Protein AF-A0A238DTA1-F1 (afdb_monomer)

Structure (mmCIF, N/CA/C/O backbone):
data_AF-A0A238DTA1-F1
#
_entry.id   AF-A0A238DTA1-F1
#
loop_
_atom_site.group_PDB
_atom_site.id
_atom_site.type_symbol
_atom_site.label_atom_id
_atom_site.label_alt_id
_atom_site.label_comp_id
_atom_site.label_asym_id
_atom_site.label_entity_id
_atom_site.label_seq_id
_atom_site.pdbx_PDB_ins_code
_atom_site.Cartn_x
_atom_site.Cartn_y
_atom_site.Cartn_z
_atom_site.occupancy
_atom_site.B_iso_or_equiv
_atom_site.auth_seq_id
_atom_site.auth_comp_id
_atom_site.auth_asym_id
_atom_site.auth_atom_id
_atom_site.pdbx_PDB_model_num
ATOM 1 N N . MET A 1 1 ? -21.754 73.523 62.773 1.00 47.19 1 MET A N 1
ATOM 2 C CA . MET A 1 1 ? -20.386 72.976 62.646 1.00 47.19 1 MET A CA 1
ATOM 3 C C . MET A 1 1 ? -20.486 71.609 62.000 1.00 47.19 1 MET A C 1
ATOM 5 O O . MET A 1 1 ? -20.761 70.605 62.642 1.00 47.19 1 MET A O 1
ATOM 9 N N . SER A 1 2 ? -20.413 71.651 60.679 1.00 53.88 2 SER A N 1
ATOM 10 C CA . SER A 1 2 ? -20.569 70.557 59.730 1.00 53.88 2 SER A CA 1
ATOM 11 C C . SER A 1 2 ? -19.267 69.757 59.664 1.00 53.88 2 SER A C 1
ATOM 13 O O . SER A 1 2 ? -18.212 70.369 59.526 1.00 53.88 2 SER A O 1
ATOM 15 N N . GLY A 1 3 ? -19.301 68.420 59.743 1.00 52.47 3 GLY A N 1
ATOM 16 C CA . GLY A 1 3 ? -18.054 67.666 59.543 1.00 52.47 3 GLY A CA 1
ATOM 17 C C . GLY A 1 3 ? -18.034 66.140 59.654 1.00 52.47 3 GLY A C 1
ATOM 18 O O . GLY A 1 3 ? -17.042 65.562 59.223 1.00 52.47 3 GLY A O 1
ATOM 19 N N . LEU A 1 4 ? -19.055 65.448 60.182 1.00 54.22 4 LEU A N 1
ATOM 20 C CA . LEU A 1 4 ? -18.902 64.006 60.487 1.00 54.22 4 LEU A CA 1
ATOM 21 C C . LEU A 1 4 ? -19.714 63.010 59.641 1.00 54.22 4 LEU A C 1
ATOM 23 O O . LEU A 1 4 ? -19.505 61.807 59.772 1.00 54.22 4 LEU A O 1
ATOM 27 N N . LEU A 1 5 ? -20.576 63.459 58.723 1.00 54.22 5 LEU A N 1
ATOM 28 C CA . LEU A 1 5 ? -21.422 62.545 57.930 1.00 54.22 5 LEU A CA 1
ATOM 29 C C . LEU A 1 5 ? -20.862 62.173 56.542 1.00 54.22 5 LEU A C 1
ATOM 31 O O . LEU A 1 5 ? -21.403 61.284 55.889 1.00 54.22 5 LEU A O 1
ATOM 35 N N . MET A 1 6 ? -19.746 62.761 56.095 1.00 53.44 6 MET A N 1
ATOM 36 C CA . MET A 1 6 ? -19.249 62.568 54.718 1.00 53.44 6 MET A CA 1
ATOM 37 C C . MET A 1 6 ? -18.146 61.505 54.550 1.00 53.44 6 MET A C 1
ATOM 39 O O . MET A 1 6 ? -17.723 61.237 53.429 1.00 53.44 6 MET A O 1
ATOM 43 N N . ARG A 1 7 ? -17.668 60.860 55.625 1.00 53.84 7 ARG A N 1
ATOM 44 C CA . ARG A 1 7 ? -16.507 59.940 55.560 1.00 53.84 7 ARG A CA 1
ATOM 45 C C . ARG A 1 7 ? -16.834 58.443 55.451 1.00 53.84 7 ARG A C 1
ATOM 47 O O . ARG A 1 7 ? -15.916 57.639 55.339 1.00 53.84 7 ARG A O 1
ATOM 54 N N . ARG A 1 8 ? -18.110 58.036 55.431 1.00 54.56 8 ARG A N 1
ATOM 55 C CA . ARG A 1 8 ? -18.504 56.604 55.403 1.00 54.56 8 ARG A CA 1
ATOM 56 C C . ARG A 1 8 ? -18.950 56.067 54.035 1.00 54.56 8 ARG A C 1
ATOM 58 O O . ARG A 1 8 ? -19.328 54.906 53.953 1.00 54.56 8 ARG A O 1
ATOM 65 N N . ARG A 1 9 ? -18.891 56.854 52.951 1.00 55.88 9 ARG A N 1
ATOM 66 C CA . ARG A 1 9 ? -19.409 56.431 51.626 1.00 55.88 9 ARG A CA 1
ATOM 67 C C . ARG A 1 9 ? -18.354 56.150 50.549 1.00 55.88 9 ARG A C 1
ATOM 69 O O . ARG A 1 9 ? -18.733 55.883 49.418 1.00 55.88 9 ARG A O 1
ATOM 76 N N . LEU A 1 10 ? -17.058 56.149 50.877 1.00 54.66 10 LEU A N 1
ATOM 77 C CA . LEU A 1 10 ? -15.991 55.955 49.875 1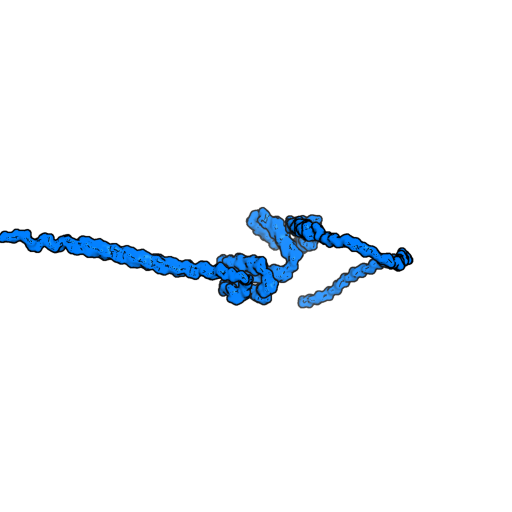.00 54.66 10 LEU A CA 1
ATOM 78 C C . LEU A 1 10 ? -15.276 54.591 49.920 1.00 54.66 10 LEU A C 1
ATOM 80 O O . LEU A 1 10 ? -14.555 54.269 48.984 1.00 54.66 10 LEU A O 1
ATOM 84 N N . TRP A 1 11 ? -15.518 53.740 50.925 1.00 48.44 11 TRP A N 1
ATOM 85 C CA . TRP A 1 11 ? -14.852 52.425 51.016 1.00 48.44 11 TRP A CA 1
ATOM 86 C C . TRP A 1 11 ? -15.670 51.241 50.468 1.00 48.44 11 TRP A C 1
ATOM 88 O O . TRP A 1 11 ? -15.109 50.178 50.220 1.00 48.44 11 TRP A O 1
ATOM 98 N N . ALA A 1 12 ? -16.971 51.407 50.206 1.00 50.88 12 ALA A N 1
ATOM 99 C CA . ALA A 1 12 ? -17.817 50.318 49.696 1.00 50.88 12 ALA A CA 1
ATOM 100 C C . ALA A 1 12 ? -17.688 50.087 48.173 1.00 50.88 12 ALA A C 1
ATOM 102 O O . ALA A 1 12 ? -17.911 48.977 47.697 1.00 50.88 12 ALA A O 1
ATOM 103 N N . GLY A 1 13 ? -17.294 51.106 47.399 1.00 51.16 13 GLY A N 1
ATOM 104 C CA . GLY A 1 13 ? -17.187 50.999 45.936 1.00 51.16 13 GLY A CA 1
ATOM 105 C C . GLY A 1 13 ? -15.961 50.218 45.445 1.00 51.16 13 GLY A C 1
ATOM 106 O O . GLY A 1 13 ? -16.042 49.506 44.447 1.00 51.16 13 GLY A O 1
ATOM 107 N N . LEU A 1 14 ? -14.831 50.293 46.161 1.00 54.75 14 LEU A N 1
ATOM 108 C CA . LEU A 1 14 ? -13.583 49.644 45.734 1.00 54.75 14 LEU A CA 1
ATOM 109 C C . LEU A 1 14 ? -13.575 48.123 45.982 1.00 54.75 14 LEU A C 1
ATOM 111 O O . LEU A 1 14 ? -12.945 47.378 45.232 1.00 54.75 14 LEU A O 1
ATOM 115 N N . LEU A 1 15 ? -14.299 47.651 47.004 1.00 51.19 15 LEU A N 1
ATOM 116 C CA . LEU A 1 15 ? -14.428 46.223 47.323 1.00 51.19 15 LEU A CA 1
ATOM 117 C C . LEU A 1 15 ? -15.403 45.511 46.368 1.00 51.19 15 LEU A C 1
ATOM 119 O O . LEU A 1 15 ? -15.124 44.399 45.921 1.00 51.19 15 LEU A O 1
ATOM 123 N N . ALA A 1 16 ? -16.490 46.181 45.965 1.00 52.19 16 ALA A N 1
ATOM 124 C CA . ALA A 1 16 ? -17.459 45.648 45.006 1.00 52.19 16 ALA A CA 1
ATOM 125 C C . ALA A 1 16 ? -16.868 45.469 43.591 1.00 52.19 16 ALA A C 1
ATOM 127 O O . ALA A 1 16 ? -17.133 44.459 42.939 1.00 52.19 16 ALA A O 1
ATOM 128 N N . LEU A 1 17 ? -16.000 46.385 43.134 1.00 53.50 17 LEU A N 1
ATOM 129 C CA . LEU A 1 17 ? -15.334 46.248 41.830 1.00 53.50 17 LEU A CA 1
ATOM 130 C C . LEU A 1 17 ? -14.294 45.113 41.797 1.00 53.50 17 LEU A C 1
ATOM 132 O O . LEU A 1 17 ? -14.157 44.448 40.769 1.00 53.50 17 LEU A O 1
ATOM 136 N N . ARG A 1 18 ? -13.581 44.844 42.903 1.00 52.88 18 ARG A N 1
ATOM 137 C CA . ARG A 1 18 ? -12.619 43.726 42.961 1.00 52.88 18 ARG A CA 1
ATOM 138 C C . ARG A 1 18 ? -13.295 42.358 43.072 1.00 52.88 18 ARG A C 1
ATOM 140 O O . ARG A 1 18 ? -12.807 41.419 42.449 1.00 52.88 18 ARG A O 1
ATOM 147 N N . LEU A 1 19 ? -14.439 42.241 43.756 1.00 53.53 19 LEU A N 1
ATOM 148 C CA . LEU A 1 19 ? -15.211 40.989 43.769 1.00 53.53 19 LEU A CA 1
ATOM 149 C C . LEU A 1 19 ? -15.811 40.650 42.393 1.00 53.53 19 LEU A C 1
ATOM 151 O O . LEU A 1 19 ? -15.745 39.497 41.973 1.00 53.53 19 LEU A O 1
ATOM 155 N N . MET A 1 20 ? -16.330 41.636 41.650 1.00 56.72 20 MET A N 1
ATOM 156 C CA . MET A 1 20 ? -16.902 41.393 40.315 1.00 56.72 20 MET A CA 1
ATOM 157 C C . MET A 1 20 ? -15.847 41.033 39.253 1.00 56.72 20 MET A C 1
ATOM 159 O O . MET A 1 20 ? -16.131 40.246 38.349 1.00 56.72 20 MET A O 1
ATOM 163 N N . ALA A 1 21 ? -14.619 41.553 39.362 1.00 54.69 21 ALA A N 1
ATOM 164 C CA . ALA A 1 21 ? -13.516 41.181 38.472 1.00 54.69 21 ALA A CA 1
ATOM 165 C C . ALA A 1 21 ? -13.045 39.733 38.710 1.00 54.69 21 ALA A C 1
ATOM 167 O O . ALA A 1 21 ? -12.869 38.977 37.755 1.00 54.69 21 ALA A O 1
ATOM 168 N N . ILE A 1 22 ? -12.926 39.317 39.976 1.00 57.25 22 ILE A N 1
ATOM 169 C CA . ILE A 1 22 ? -12.543 37.947 40.352 1.00 57.25 22 ILE A CA 1
ATOM 170 C C . ILE A 1 22 ? -13.634 36.943 39.936 1.00 57.25 22 ILE A C 1
ATOM 172 O O . ILE A 1 22 ? -13.318 35.873 39.417 1.00 57.25 22 ILE A O 1
ATOM 176 N N . GLN A 1 23 ? -14.918 37.308 40.051 1.00 55.88 23 GLN A N 1
ATOM 177 C CA . GLN A 1 23 ? -16.031 36.452 39.625 1.00 55.88 23 GLN A CA 1
ATOM 178 C C . GLN A 1 23 ? -16.111 36.276 38.091 1.00 55.88 23 GLN A C 1
ATOM 180 O O . GLN A 1 23 ? -16.437 35.190 37.613 1.00 55.88 23 GLN A O 1
ATOM 185 N N . ARG A 1 24 ? -15.759 37.303 37.298 1.00 56.44 24 ARG A N 1
ATOM 186 C CA . ARG A 1 24 ? -15.690 37.211 35.823 1.00 56.44 24 ARG A CA 1
ATOM 187 C C . ARG A 1 24 ? -14.503 36.374 35.327 1.00 56.44 24 ARG A C 1
ATOM 189 O O . ARG A 1 24 ? -14.654 35.647 34.348 1.00 56.44 24 ARG A O 1
ATOM 196 N N . LEU A 1 25 ? -13.359 36.420 36.015 1.00 56.69 25 LEU A N 1
ATOM 197 C CA . LEU A 1 25 ? -12.196 35.568 35.717 1.00 56.69 25 LEU A CA 1
ATOM 198 C C . LEU A 1 25 ? -12.443 34.085 36.063 1.00 56.69 25 LEU A C 1
ATOM 200 O O . LEU A 1 25 ? -12.027 33.210 35.306 1.00 56.69 25 LEU A O 1
ATOM 204 N N . LEU A 1 26 ? -13.187 33.794 37.137 1.00 57.22 26 LEU A N 1
ATOM 205 C CA . LEU A 1 26 ? -13.605 32.428 37.500 1.00 57.22 26 LEU A CA 1
ATOM 206 C C . LEU A 1 26 ? -14.607 31.816 36.499 1.00 57.22 26 LEU A C 1
ATOM 208 O O . LEU A 1 26 ? -14.506 30.630 36.186 1.00 57.22 26 LEU A O 1
ATOM 212 N N . LEU A 1 27 ? -15.528 32.612 35.941 1.00 55.56 27 LEU A N 1
ATOM 213 C CA . LEU A 1 27 ? -16.502 32.140 34.942 1.00 55.56 27 LEU A CA 1
ATOM 214 C C . LEU A 1 27 ? -15.880 31.906 33.549 1.00 55.56 27 LEU A C 1
ATOM 216 O O . LEU A 1 27 ? -16.266 30.960 32.863 1.00 55.56 27 LEU A O 1
ATOM 220 N N . LEU A 1 28 ? -14.880 32.700 33.145 1.00 56.03 28 LEU A N 1
ATOM 221 C CA . LEU A 1 28 ? -14.136 32.486 31.892 1.00 56.03 28 LEU A CA 1
ATOM 222 C C . LEU A 1 28 ? -13.183 31.276 31.965 1.00 56.03 28 LEU A C 1
ATOM 224 O O . LEU A 1 28 ? -13.039 30.556 30.978 1.00 56.03 28 LEU A O 1
ATOM 228 N N . GLY A 1 29 ? -12.588 30.997 33.132 1.00 51.84 29 GLY A N 1
ATOM 229 C CA . GLY A 1 29 ? -11.758 29.803 33.344 1.00 51.84 29 GLY A CA 1
ATOM 230 C C . GLY A 1 29 ? -12.547 28.487 33.290 1.00 51.84 29 GLY A C 1
ATOM 231 O O . GLY A 1 29 ? -12.080 27.511 32.705 1.00 51.84 29 GLY A O 1
ATOM 232 N N . LEU A 1 30 ? -13.773 28.465 33.825 1.00 57.03 30 LEU A N 1
ATOM 233 C CA . LEU A 1 30 ? -14.640 27.279 33.811 1.00 57.03 30 LEU A CA 1
ATOM 234 C C . LEU A 1 30 ? -15.203 26.972 32.408 1.00 57.03 30 LEU A C 1
ATOM 236 O O . LEU A 1 30 ? -15.317 25.805 32.034 1.00 57.03 30 LEU A O 1
ATOM 240 N N . ALA A 1 31 ? -15.478 27.999 31.594 1.00 53.72 31 ALA A N 1
ATOM 241 C CA . ALA A 1 31 ? -15.904 27.830 30.201 1.00 53.72 31 ALA A CA 1
ATOM 242 C C . ALA A 1 31 ? -14.789 27.259 29.299 1.00 53.72 31 ALA A C 1
ATOM 244 O O . ALA A 1 31 ? -15.065 26.444 28.417 1.00 53.72 31 ALA A O 1
ATOM 245 N N . LEU A 1 32 ? -13.521 27.610 29.552 1.00 54.62 32 LEU A N 1
ATOM 246 C CA . LEU A 1 32 ? -12.372 27.054 28.823 1.00 54.62 32 LEU A CA 1
ATOM 247 C C . LEU A 1 32 ? -12.046 25.604 29.242 1.00 54.62 32 LEU A C 1
ATOM 249 O O . LEU A 1 32 ? -11.582 24.804 28.422 1.00 54.62 32 LEU A O 1
ATOM 253 N N . LEU A 1 33 ? -12.346 25.244 30.495 1.00 53.56 33 LEU A N 1
ATOM 254 C CA . LEU A 1 33 ? -12.173 23.886 31.021 1.00 53.56 33 LEU A CA 1
ATOM 255 C C . LEU A 1 33 ? -13.275 22.927 30.526 1.00 53.56 33 LEU A C 1
ATOM 257 O O . LEU A 1 33 ? -12.991 21.767 30.233 1.00 53.56 33 LEU A O 1
ATOM 261 N N . LEU A 1 34 ? -14.507 23.417 30.336 1.00 54.94 34 LEU A N 1
ATOM 262 C CA . LEU A 1 34 ? -15.613 22.647 29.747 1.00 54.94 34 LEU A CA 1
ATOM 263 C C . LEU A 1 34 ? -15.478 22.481 28.221 1.00 54.94 34 LEU A C 1
ATOM 265 O O . LEU A 1 34 ? -15.799 21.416 27.695 1.00 54.94 34 LEU A O 1
ATOM 269 N N . ALA A 1 35 ? -14.931 23.473 27.507 1.00 49.66 35 ALA A N 1
ATOM 270 C CA . ALA A 1 35 ? -14.653 23.355 26.071 1.00 49.66 35 ALA A CA 1
ATOM 271 C C . ALA A 1 35 ? -13.492 22.387 25.761 1.00 49.66 35 ALA A C 1
ATOM 273 O O . ALA A 1 35 ? -13.532 21.683 24.753 1.00 49.66 35 ALA A O 1
ATOM 274 N N . SER A 1 36 ? -12.494 22.275 26.649 1.00 53.34 36 SER A N 1
ATOM 275 C CA . SER A 1 36 ? -11.392 21.306 26.496 1.00 53.34 36 SER A CA 1
ATOM 276 C C . SER A 1 36 ? -11.802 19.856 26.787 1.00 53.34 36 SER A C 1
ATOM 278 O O . SER A 1 36 ? -11.177 18.926 26.275 1.00 53.34 36 SER A O 1
ATOM 280 N N . GLY A 1 37 ? -12.880 19.635 27.548 1.00 47.91 37 GLY A N 1
ATOM 281 C CA . GLY A 1 37 ? -13.420 18.294 27.805 1.00 47.91 37 GLY A CA 1
ATOM 282 C C . GLY A 1 37 ? -13.992 17.612 26.555 1.00 47.91 37 GLY A C 1
ATOM 283 O O . GLY A 1 37 ? -13.976 16.386 26.460 1.00 47.91 37 GLY A O 1
ATOM 284 N N . CYS A 1 38 ? -14.426 18.389 25.556 1.00 47.56 38 CYS A N 1
ATOM 285 C CA . CYS A 1 38 ? -15.045 17.857 24.338 1.00 47.56 38 CYS A CA 1
ATOM 286 C C . CYS A 1 38 ? -14.025 17.353 23.294 1.00 47.56 38 CYS A C 1
ATOM 288 O O . CYS A 1 38 ? -14.367 16.537 22.442 1.00 47.56 38 CYS A O 1
ATOM 290 N N . TRP A 1 39 ? -12.750 17.756 23.386 1.00 47.00 39 TRP A N 1
ATOM 291 C CA . TRP A 1 39 ? -11.685 17.220 22.522 1.00 47.00 39 TRP A CA 1
ATOM 292 C C . TRP A 1 39 ? -11.000 15.967 23.082 1.00 47.00 39 TRP A C 1
ATOM 294 O O . TRP A 1 39 ? -10.348 15.243 22.328 1.00 47.00 39 TRP A O 1
ATOM 304 N N . LEU A 1 40 ? -11.172 15.658 24.372 1.00 47.94 40 LEU A N 1
ATOM 305 C CA . LEU A 1 40 ? -10.548 14.482 24.987 1.00 47.94 40 LEU A CA 1
ATOM 306 C C . LEU A 1 40 ? -11.397 13.203 24.882 1.00 47.94 40 LEU A C 1
ATOM 308 O O . LEU A 1 40 ? -10.844 12.106 24.914 1.00 47.94 40 LEU A O 1
ATOM 312 N N . ALA A 1 41 ? -12.711 13.316 24.663 1.00 49.50 41 ALA A N 1
ATOM 313 C CA . ALA A 1 41 ? -13.585 12.155 24.452 1.00 49.50 41 ALA A CA 1
ATOM 314 C C . ALA A 1 41 ? -13.398 11.488 23.071 1.00 49.50 41 ALA A C 1
ATOM 316 O O . ALA A 1 41 ? -13.709 10.311 22.905 1.00 49.50 41 ALA A O 1
ATOM 317 N N . ALA A 1 42 ? -12.824 12.194 22.089 1.00 51.28 42 ALA A N 1
ATOM 318 C CA . ALA A 1 42 ? -12.552 11.640 20.760 1.00 51.28 42 ALA A CA 1
ATOM 319 C C . ALA A 1 42 ? -11.323 10.704 20.708 1.00 51.28 42 ALA A C 1
ATOM 321 O O . ALA A 1 42 ? -11.113 10.030 19.701 1.00 51.28 42 ALA A O 1
ATOM 322 N N . GLN A 1 43 ? -10.515 10.624 21.775 1.00 53.59 43 GLN A N 1
ATOM 323 C CA . GLN A 1 43 ? -9.326 9.756 21.824 1.00 53.59 43 GLN A CA 1
ATOM 324 C C . GLN A 1 43 ? -9.553 8.407 22.533 1.00 53.59 43 GLN A C 1
ATOM 326 O O . GLN A 1 43 ? -8.646 7.577 22.569 1.00 53.59 43 GLN A O 1
ATOM 331 N N . ALA A 1 44 ? -10.757 8.135 23.048 1.00 50.53 44 ALA A N 1
ATOM 332 C CA . ALA A 1 44 ? -11.031 6.944 23.860 1.00 50.53 44 ALA A CA 1
ATOM 333 C C . ALA A 1 44 ? -11.421 5.669 23.072 1.00 50.53 44 ALA A C 1
ATOM 335 O O . ALA A 1 44 ? -11.715 4.648 23.685 1.00 50.53 44 ALA A O 1
ATOM 336 N N . ALA A 1 45 ? -11.394 5.672 21.733 1.00 54.00 45 ALA A N 1
ATOM 337 C CA . ALA A 1 45 ? -11.784 4.510 20.914 1.00 54.00 45 ALA A CA 1
ATOM 338 C C . ALA A 1 45 ? -10.610 3.600 20.479 1.00 54.00 45 ALA A C 1
ATOM 340 O O . ALA A 1 45 ? -10.728 2.859 19.508 1.00 54.00 45 ALA A O 1
ATOM 341 N N . ASN A 1 46 ? -9.475 3.638 21.187 1.00 54.56 46 ASN A N 1
ATOM 342 C CA . ASN A 1 46 ? -8.331 2.743 20.957 1.00 54.56 46 ASN A CA 1
ATOM 343 C C . ASN A 1 46 ? -8.199 1.667 22.049 1.00 54.56 46 ASN A C 1
ATOM 345 O O . ASN A 1 46 ? -7.096 1.261 22.402 1.00 54.56 46 ASN A O 1
ATOM 349 N N . THR A 1 47 ? -9.304 1.164 22.593 1.00 47.22 47 THR A N 1
ATOM 350 C CA . THR A 1 47 ? -9.284 -0.104 23.332 1.00 47.22 47 THR A CA 1
ATOM 351 C C . THR A 1 47 ? -9.436 -1.238 22.327 1.00 47.22 47 THR A C 1
ATOM 353 O O . THR A 1 47 ? -10.503 -1.817 22.141 1.00 47.22 47 THR A O 1
ATOM 356 N N . ALA A 1 48 ? -8.336 -1.537 21.630 1.00 52.19 48 ALA A N 1
ATOM 357 C CA . ALA A 1 48 ? -8.207 -2.775 20.879 1.00 52.19 48 ALA A CA 1
ATOM 358 C C . ALA A 1 48 ? -8.430 -3.936 21.855 1.00 52.19 48 ALA A C 1
ATOM 360 O O . ALA A 1 48 ? -7.568 -4.267 22.669 1.00 52.19 48 ALA A O 1
ATOM 361 N N . THR A 1 49 ? -9.626 -4.515 21.799 1.00 46.19 49 THR A N 1
ATOM 362 C CA . THR A 1 49 ? -9.953 -5.782 22.437 1.00 46.19 49 THR A CA 1
ATOM 363 C C . THR A 1 49 ? -8.896 -6.799 22.013 1.00 46.19 49 THR A C 1
ATOM 365 O O . THR A 1 49 ? -8.403 -6.763 20.884 1.00 46.19 49 THR A O 1
ATOM 368 N N . ILE A 1 50 ? -8.514 -7.694 22.920 1.00 52.84 50 ILE A N 1
ATOM 369 C CA . ILE A 1 50 ? -7.620 -8.821 22.645 1.00 52.84 50 ILE A CA 1
ATOM 370 C C . ILE A 1 50 ? -8.372 -9.769 21.691 1.00 52.84 50 ILE A C 1
ATOM 372 O O . ILE A 1 50 ? -9.028 -10.715 22.099 1.00 52.84 50 ILE A O 1
ATOM 376 N N . GLY A 1 51 ? -8.395 -9.412 20.410 1.00 59.88 51 GLY A N 1
ATOM 377 C CA . GLY A 1 51 ? -9.271 -9.960 19.383 1.00 59.88 51 GLY A CA 1
ATOM 378 C C . GLY A 1 51 ? -9.264 -9.011 18.188 1.00 59.88 51 GLY A C 1
ATOM 379 O O . GLY A 1 51 ? -9.591 -7.836 18.310 1.00 59.88 51 GLY A O 1
ATOM 380 N N . GLN A 1 52 ? -8.802 -9.482 17.033 1.00 74.31 52 GLN A N 1
ATOM 381 C CA . GLN A 1 52 ? -8.683 -8.648 15.834 1.00 74.31 52 GLN A CA 1
ATOM 382 C C . GLN A 1 52 ? -10.045 -8.047 15.454 1.00 74.31 52 GLN A C 1
ATOM 384 O O . GLN A 1 52 ? -11.028 -8.790 15.474 1.00 74.31 52 GLN A O 1
ATOM 389 N N . PRO A 1 53 ? -10.122 -6.765 15.047 1.00 85.81 53 PRO A N 1
ATOM 390 C CA . PRO A 1 53 ? -11.402 -6.125 14.787 1.00 85.81 53 PRO A CA 1
ATOM 391 C C . PRO A 1 53 ? -12.146 -6.846 13.660 1.00 85.81 53 PRO A C 1
ATOM 393 O O . PRO A 1 53 ? -11.634 -7.047 12.550 1.00 85.81 53 PRO A O 1
ATOM 396 N N . THR A 1 54 ? -13.371 -7.256 13.960 1.00 91.50 54 THR A N 1
ATOM 397 C CA . THR A 1 54 ? -14.358 -7.680 12.968 1.00 91.50 54 THR A CA 1
ATOM 398 C C . THR A 1 54 ? -14.765 -6.481 12.111 1.00 91.50 54 THR A C 1
ATOM 400 O O . THR A 1 54 ? -14.541 -5.331 12.485 1.00 91.50 54 THR A O 1
ATOM 403 N N . TRP A 1 55 ? -15.354 -6.730 10.939 1.00 92.88 55 TRP A N 1
ATOM 404 C CA . TRP A 1 55 ? -15.737 -5.660 10.009 1.00 92.88 55 TRP A CA 1
ATOM 405 C C . TRP A 1 55 ? -16.639 -4.597 10.663 1.00 92.88 55 TRP A C 1
ATOM 407 O O . TRP A 1 55 ? -16.456 -3.400 10.454 1.00 92.88 55 TRP A O 1
ATOM 417 N N . GLN A 1 56 ? -17.564 -5.030 11.523 1.00 92.38 56 GLN A N 1
ATOM 418 C CA . GLN A 1 56 ? -18.496 -4.150 12.235 1.00 92.38 56 GLN A CA 1
ATOM 419 C C . GLN A 1 56 ? -17.826 -3.284 13.313 1.00 92.38 56 GLN A C 1
ATOM 421 O O . GLN A 1 56 ? -18.357 -2.236 13.657 1.00 92.38 56 GLN A O 1
ATOM 426 N N . GLN A 1 57 ? -16.659 -3.687 13.823 1.00 91.12 57 GLN A N 1
ATOM 427 C CA . GLN A 1 57 ? -15.896 -2.926 14.822 1.00 91.12 57 GLN A CA 1
ATOM 428 C C . GLN A 1 57 ? -15.017 -1.833 14.195 1.00 91.12 57 GLN A C 1
ATOM 430 O O . GLN A 1 57 ? -14.378 -1.066 14.913 1.00 91.12 57 GLN A O 1
ATOM 435 N N . LEU A 1 58 ? -14.951 -1.769 12.863 1.00 93.38 58 LEU A N 1
ATOM 436 C CA . LEU A 1 58 ? -14.241 -0.715 12.149 1.00 93.38 58 LEU A CA 1
ATOM 437 C C . LEU A 1 58 ? -15.014 0.602 12.218 1.00 93.38 58 LEU A C 1
ATOM 439 O O . LEU A 1 58 ? -16.242 0.620 12.165 1.00 93.38 58 LEU A O 1
ATOM 443 N N . THR A 1 59 ? -14.293 1.722 12.273 1.00 93.44 59 THR A N 1
ATOM 444 C CA . THR A 1 59 ? -14.940 3.038 12.206 1.00 93.44 59 THR A CA 1
ATOM 445 C C . THR A 1 59 ? -15.598 3.242 10.835 1.00 93.44 59 THR A C 1
ATOM 447 O O . THR A 1 59 ? -15.116 2.684 9.844 1.00 93.44 59 THR A O 1
ATOM 450 N N . PRO A 1 60 ? -16.640 4.087 10.709 1.00 93.25 60 PRO A N 1
ATOM 451 C CA . PRO A 1 60 ? -17.285 4.345 9.416 1.00 93.25 60 PRO A CA 1
ATOM 452 C C . PRO A 1 60 ? -16.293 4.793 8.333 1.00 93.25 60 PRO A C 1
ATOM 454 O O . PRO A 1 60 ? -16.385 4.396 7.174 1.00 93.25 60 PRO A O 1
ATOM 457 N N . MET A 1 61 ? -15.277 5.567 8.727 1.00 91.25 61 MET A N 1
ATOM 458 C CA . MET A 1 61 ? -14.208 6.006 7.832 1.00 91.25 61 MET A CA 1
ATOM 459 C C . MET A 1 61 ? -13.300 4.849 7.387 1.00 91.25 61 MET A C 1
ATOM 461 O O . MET A 1 61 ? -12.902 4.798 6.224 1.00 91.25 61 MET A O 1
ATOM 465 N N . GLN A 1 62 ? -12.983 3.909 8.282 1.00 94.06 62 GLN A N 1
ATOM 466 C CA . GLN A 1 62 ? -12.226 2.703 7.932 1.00 94.06 62 GLN A CA 1
ATOM 467 C C . GLN A 1 62 ? -13.036 1.778 7.022 1.00 94.06 62 GLN A C 1
ATOM 469 O O . GLN A 1 62 ? -12.482 1.267 6.054 1.00 94.06 62 GLN A O 1
ATOM 474 N N . GLN A 1 63 ? -14.332 1.601 7.285 1.00 95.25 63 GLN A N 1
ATOM 475 C CA . GLN A 1 63 ? -15.226 0.817 6.427 1.00 95.25 63 GLN A CA 1
ATOM 476 C C . GLN A 1 63 ? -15.331 1.429 5.026 1.00 95.25 63 GLN A C 1
ATOM 478 O O . GLN A 1 63 ? -15.226 0.707 4.041 1.00 95.25 63 GLN A O 1
ATOM 483 N N . ALA A 1 64 ? -15.443 2.758 4.921 1.00 94.19 64 ALA A N 1
ATOM 484 C CA . ALA A 1 64 ? -15.453 3.451 3.633 1.00 94.19 64 ALA A CA 1
ATOM 485 C C . ALA A 1 64 ? -14.140 3.266 2.853 1.00 94.19 64 ALA A C 1
ATOM 487 O O . ALA A 1 64 ? -14.169 3.062 1.643 1.00 94.19 64 ALA A O 1
ATOM 488 N N . ALA A 1 65 ? -12.995 3.313 3.541 1.00 95.19 65 ALA A N 1
ATOM 489 C CA . ALA A 1 65 ? -11.679 3.122 2.932 1.00 95.19 65 ALA A CA 1
ATOM 490 C C . ALA A 1 65 ? -11.400 1.668 2.521 1.00 95.19 65 ALA A C 1
ATOM 492 O O . ALA A 1 65 ? -10.675 1.418 1.562 1.00 95.19 65 ALA A O 1
ATOM 493 N N . LEU A 1 66 ? -11.919 0.708 3.288 1.00 96.25 66 LEU A N 1
ATOM 494 C CA . LEU A 1 66 ? -11.678 -0.724 3.106 1.00 96.25 66 LEU A CA 1
ATOM 495 C C . LEU A 1 66 ? -12.824 -1.432 2.387 1.00 96.25 66 LEU A C 1
ATOM 497 O O . LEU A 1 66 ? -12.783 -2.654 2.278 1.00 96.25 66 LEU A O 1
ATOM 501 N N . GLY A 1 67 ? -13.828 -0.697 1.899 1.00 95.94 67 GLY A N 1
ATOM 502 C CA . GLY A 1 67 ? -15.043 -1.233 1.274 1.00 95.94 67 GLY A CA 1
ATOM 503 C C . GLY A 1 67 ? -14.797 -2.379 0.285 1.00 95.94 67 GLY A C 1
ATOM 504 O O . GLY A 1 67 ? -15.431 -3.425 0.424 1.00 95.94 67 GLY A O 1
ATOM 505 N N . PRO A 1 68 ? -13.821 -2.270 -0.643 1.00 94.88 68 PRO A N 1
ATOM 506 C CA . PRO A 1 68 ? -13.508 -3.349 -1.583 1.00 94.88 68 PRO A CA 1
ATOM 507 C C . PRO A 1 68 ? -13.061 -4.671 -0.937 1.00 94.88 68 PRO A C 1
ATOM 509 O O . PRO A 1 68 ? -13.087 -5.707 -1.591 1.00 94.88 68 PRO A O 1
ATOM 512 N N . LEU A 1 69 ? -12.626 -4.654 0.326 1.00 94.75 69 LEU A N 1
ATOM 513 C CA . LEU A 1 69 ? -12.123 -5.820 1.059 1.00 94.75 69 LEU A CA 1
ATOM 514 C C . LEU A 1 69 ? -13.125 -6.406 2.047 1.00 94.75 69 LEU A C 1
ATOM 516 O O . LEU A 1 69 ? -12.760 -7.316 2.788 1.00 94.75 69 LEU A O 1
ATOM 520 N N . GLN A 1 70 ? -14.364 -5.917 2.080 1.00 94.62 70 GLN A N 1
ATOM 521 C CA . GLN A 1 70 ? -15.367 -6.367 3.043 1.00 94.62 70 GLN A CA 1
ATOM 522 C C . GLN A 1 70 ? -15.536 -7.895 3.062 1.00 94.62 70 GLN A C 1
ATOM 524 O O . GLN A 1 70 ? -15.541 -8.495 4.136 1.00 94.62 70 GLN A O 1
ATOM 529 N N . ALA A 1 71 ? -15.621 -8.528 1.887 1.00 93.00 71 ALA A N 1
ATOM 530 C CA . ALA A 1 71 ? -15.783 -9.980 1.758 1.00 93.00 71 ALA A CA 1
ATOM 531 C C . ALA A 1 71 ? -14.543 -10.772 2.218 1.00 93.00 71 ALA A C 1
ATOM 533 O O . ALA A 1 71 ? -14.649 -11.862 2.775 1.00 93.00 71 ALA A O 1
ATOM 534 N N . GLU A 1 72 ? -13.357 -10.199 2.030 1.00 92.06 72 GLU A N 1
ATOM 535 C CA . GLU A 1 72 ? -12.070 -10.831 2.331 1.00 92.06 72 GLU A CA 1
ATOM 536 C C . GLU A 1 72 ? -11.626 -10.604 3.784 1.00 92.06 72 GLU A C 1
ATOM 538 O O . GLU A 1 72 ? -10.824 -11.364 4.329 1.00 92.06 72 GLU A O 1
ATOM 543 N N . TRP A 1 73 ? -12.173 -9.581 4.447 1.00 94.19 73 TRP A N 1
ATOM 544 C CA . TRP A 1 73 ? -11.805 -9.175 5.802 1.00 94.19 73 TRP A CA 1
ATOM 545 C C . TRP A 1 73 ? -11.826 -10.307 6.843 1.00 94.19 73 TRP A C 1
ATOM 547 O O . TRP A 1 73 ? -10.887 -10.383 7.646 1.00 94.19 73 TRP A O 1
ATOM 557 N N . PRO A 1 74 ? -12.828 -11.211 6.869 1.00 92.56 74 PRO A N 1
ATOM 558 C CA . PRO A 1 74 ? -12.856 -12.319 7.823 1.00 92.56 74 PRO A CA 1
ATOM 559 C C . PRO A 1 74 ? -11.679 -13.289 7.652 1.00 92.56 74 PRO A C 1
ATOM 561 O O . PRO A 1 74 ? -11.187 -13.814 8.647 1.00 92.56 74 PRO A O 1
ATOM 564 N N . HIS A 1 75 ? -11.181 -13.457 6.424 1.00 91.12 75 HIS A N 1
ATOM 565 C CA . HIS A 1 75 ? -10.108 -14.391 6.065 1.00 91.12 75 HIS A CA 1
ATOM 566 C C . HIS A 1 75 ? -8.700 -13.841 6.336 1.00 91.12 75 HIS A C 1
ATOM 568 O O . HIS A 1 75 ? -7.697 -14.508 6.085 1.00 91.12 75 HIS A O 1
ATOM 574 N N . PHE A 1 76 ? -8.589 -12.598 6.810 1.00 90.69 76 PHE A N 1
ATOM 575 C CA . PHE A 1 76 ? -7.301 -11.970 7.064 1.00 90.69 76 PHE A CA 1
ATOM 576 C C . PHE A 1 76 ? -6.778 -12.258 8.470 1.00 90.69 76 PHE A C 1
ATOM 578 O O . PHE A 1 76 ? -7.441 -11.974 9.471 1.00 90.69 76 PHE A O 1
ATOM 585 N N . ASP A 1 77 ? -5.518 -12.687 8.535 1.00 90.62 77 ASP A N 1
ATOM 586 C CA . ASP A 1 77 ? -4.760 -12.743 9.782 1.00 90.62 77 ASP A CA 1
ATOM 587 C C . ASP A 1 77 ? -4.568 -11.349 10.394 1.00 90.62 77 ASP A C 1
ATOM 589 O O . ASP A 1 77 ? -4.611 -10.315 9.711 1.00 90.62 77 ASP A O 1
ATOM 593 N N . ALA A 1 78 ? -4.244 -11.335 11.686 1.00 90.00 78 ALA A N 1
ATOM 594 C CA . ALA A 1 78 ? -3.977 -10.134 12.470 1.00 90.00 78 ALA A CA 1
ATOM 595 C C . ALA A 1 78 ? -3.030 -9.138 11.780 1.00 90.00 78 ALA A C 1
ATOM 597 O O . ALA A 1 78 ? -3.322 -7.948 11.645 1.00 90.00 78 ALA A O 1
ATOM 598 N N . ASP A 1 79 ? -1.900 -9.636 11.275 1.00 89.38 79 ASP A N 1
ATOM 599 C CA . ASP A 1 79 ? -0.902 -8.802 10.610 1.00 89.38 79 ASP A CA 1
ATOM 600 C C . ASP A 1 79 ? -1.421 -8.142 9.336 1.00 89.38 79 ASP A C 1
ATOM 602 O O . ASP A 1 79 ? -1.039 -7.012 9.017 1.00 89.38 79 ASP A O 1
ATOM 606 N N . ARG A 1 80 ? -2.280 -8.839 8.588 1.00 89.62 80 ARG A N 1
ATOM 607 C CA . ARG A 1 80 ? -2.848 -8.324 7.343 1.00 89.62 80 ARG A CA 1
ATOM 608 C C . ARG A 1 80 ? -3.899 -7.256 7.643 1.00 89.62 80 ARG A C 1
ATOM 610 O O . ARG A 1 80 ? -3.840 -6.191 7.031 1.00 89.62 80 ARG A O 1
ATOM 617 N N . LYS A 1 81 ? -4.776 -7.490 8.626 1.00 93.12 81 LYS A N 1
ATOM 618 C CA . LYS A 1 81 ? -5.752 -6.493 9.104 1.00 93.12 81 LYS A CA 1
ATOM 619 C C . LYS A 1 81 ? -5.058 -5.218 9.577 1.00 93.12 81 LYS A C 1
ATOM 621 O O . LYS A 1 81 ? -5.370 -4.135 9.092 1.00 93.12 81 LYS A O 1
ATOM 626 N N . ARG A 1 82 ? -4.030 -5.341 10.424 1.00 93.44 82 ARG A N 1
ATOM 627 C CA . ARG A 1 82 ? -3.238 -4.200 10.917 1.00 93.44 82 ARG A CA 1
ATOM 628 C C . ARG A 1 82 ? -2.624 -3.362 9.788 1.00 93.44 82 ARG A C 1
ATOM 630 O O . ARG A 1 82 ? -2.669 -2.135 9.843 1.00 93.44 82 ARG A O 1
ATOM 637 N N . LYS A 1 83 ? -2.067 -4.002 8.752 1.00 91.62 83 LYS A N 1
ATOM 638 C CA . LYS A 1 83 ? -1.484 -3.298 7.591 1.00 91.62 83 LYS A CA 1
ATOM 639 C C . LYS A 1 83 ? -2.538 -2.532 6.794 1.00 91.62 83 LYS A C 1
ATOM 641 O O . LYS A 1 83 ? -2.303 -1.379 6.446 1.00 91.62 83 LYS A O 1
ATOM 646 N N . TRP A 1 84 ? -3.694 -3.142 6.541 1.00 93.56 84 TRP A N 1
ATOM 647 C CA . TRP A 1 84 ? -4.790 -2.471 5.842 1.00 93.56 84 TRP A CA 1
ATOM 648 C C . TRP A 1 84 ? -5.358 -1.295 6.636 1.00 93.56 84 TRP A C 1
ATOM 650 O O . TRP A 1 84 ? -5.607 -0.245 6.051 1.00 93.56 84 TRP A O 1
ATOM 660 N N . LEU A 1 85 ? -5.458 -1.411 7.962 1.00 94.31 85 LEU A N 1
ATOM 661 C CA . LEU A 1 85 ? -5.886 -0.298 8.818 1.00 94.31 85 LEU A CA 1
ATOM 662 C C . LEU A 1 85 ? -4.912 0.880 8.777 1.00 94.31 85 LEU A C 1
ATOM 664 O O . LEU A 1 85 ? -5.343 2.030 8.743 1.00 94.31 85 LEU A O 1
ATOM 668 N N . ASN A 1 86 ? -3.605 0.614 8.714 1.00 93.38 86 ASN A N 1
ATOM 669 C CA . ASN A 1 86 ? -2.608 1.671 8.556 1.00 93.38 86 ASN A CA 1
ATOM 670 C C . ASN A 1 86 ? -2.763 2.417 7.217 1.00 93.38 86 ASN A C 1
ATOM 672 O O . ASN A 1 86 ? -2.642 3.638 7.170 1.00 93.38 86 ASN A O 1
ATOM 676 N N . ILE A 1 87 ? -3.089 1.697 6.138 1.00 92.25 87 ILE A N 1
ATOM 677 C CA . ILE A 1 87 ? -3.371 2.307 4.832 1.00 92.25 87 ILE A CA 1
ATOM 678 C C . ILE A 1 87 ? -4.665 3.133 4.896 1.00 92.25 87 ILE A C 1
ATOM 680 O O . ILE A 1 87 ? -4.680 4.283 4.452 1.00 92.25 87 ILE A O 1
ATOM 684 N N . ALA A 1 88 ? -5.723 2.585 5.501 1.00 93.38 88 ALA A N 1
ATOM 685 C CA . ALA A 1 88 ? -7.015 3.249 5.667 1.00 93.38 88 ALA A CA 1
ATOM 686 C C . ALA A 1 88 ? -6.928 4.540 6.498 1.00 93.38 88 ALA A C 1
ATOM 688 O O . ALA A 1 88 ? -7.669 5.485 6.239 1.00 93.38 88 ALA A O 1
ATOM 689 N N . ALA A 1 89 ? -5.982 4.636 7.440 1.00 93.25 89 ALA A N 1
ATOM 690 C CA . ALA A 1 89 ? -5.764 5.845 8.237 1.00 93.25 89 ALA A CA 1
ATOM 691 C C . ALA A 1 89 ? -5.435 7.089 7.387 1.00 93.25 89 ALA A C 1
ATOM 693 O O . ALA A 1 89 ? -5.665 8.213 7.822 1.00 93.25 89 ALA A O 1
ATOM 694 N N . ARG A 1 90 ? -4.921 6.904 6.163 1.00 93.12 90 ARG A N 1
ATOM 695 C CA . ARG A 1 90 ? -4.584 7.999 5.238 1.00 93.12 90 ARG A CA 1
ATOM 696 C C . ARG A 1 90 ? -5.736 8.389 4.310 1.00 93.12 90 ARG A C 1
ATOM 698 O O . ARG A 1 90 ? -5.595 9.350 3.561 1.00 93.12 90 ARG A O 1
ATOM 705 N N . TYR A 1 91 ? -6.850 7.659 4.337 1.00 93.38 91 TYR A N 1
ATOM 706 C CA . TYR A 1 91 ? -7.948 7.796 3.376 1.00 93.38 91 TYR A CA 1
ATOM 707 C C . TYR A 1 91 ? -8.635 9.167 3.422 1.00 93.38 91 TYR A C 1
ATOM 709 O O . TYR A 1 91 ? -8.980 9.725 2.378 1.00 93.38 91 TYR A O 1
ATOM 717 N N . SER A 1 92 ? -8.783 9.746 4.617 1.00 90.44 92 SER A N 1
ATOM 718 C CA . SER A 1 92 ? -9.390 11.071 4.801 1.00 90.44 92 SER A CA 1
ATOM 719 C C . SER A 1 92 ? -8.625 12.175 4.074 1.00 90.44 92 SER A C 1
ATOM 721 O O . SER A 1 92 ? -9.245 13.050 3.476 1.00 90.44 92 SER A O 1
ATOM 723 N N . ALA A 1 93 ? -7.294 12.091 4.058 1.00 93.38 93 ALA A N 1
ATOM 724 C CA . ALA A 1 93 ? -6.411 13.067 3.428 1.00 93.38 93 ALA A CA 1
ATOM 725 C C . ALA A 1 93 ? -6.231 12.864 1.908 1.00 93.38 93 ALA A C 1
ATOM 727 O O . ALA A 1 93 ? -5.507 13.630 1.277 1.00 93.38 93 ALA A O 1
ATOM 728 N N . MET A 1 94 ? -6.841 11.832 1.311 1.00 92.62 94 MET A N 1
ATOM 729 C CA . MET A 1 94 ? -6.723 11.5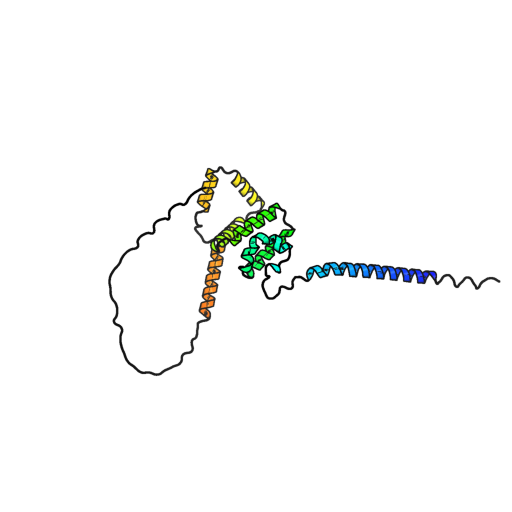46 -0.124 1.00 92.62 94 MET A CA 1
ATOM 730 C C . MET A 1 94 ? -7.767 12.290 -0.962 1.00 92.62 94 MET A C 1
ATOM 732 O O . MET A 1 94 ? -8.928 12.404 -0.555 1.00 92.62 94 MET A O 1
ATOM 736 N N . SER A 1 95 ? -7.376 12.697 -2.174 1.00 96.38 95 SER A N 1
ATOM 737 C CA . SER A 1 95 ? -8.296 13.199 -3.204 1.00 96.38 95 SER A CA 1
ATOM 738 C C . SER A 1 95 ? -9.196 12.078 -3.764 1.00 96.38 95 SER A C 1
ATOM 740 O O . SER A 1 95 ? -8.853 10.897 -3.645 1.00 96.38 95 SER A O 1
ATOM 742 N N . PRO A 1 96 ? -10.331 12.394 -4.415 1.00 94.94 96 PRO A N 1
ATOM 743 C CA . PRO A 1 96 ? -11.224 11.381 -4.999 1.00 94.94 96 PRO A CA 1
ATOM 744 C C . PRO A 1 96 ? -10.531 10.430 -5.993 1.00 94.94 96 PRO A C 1
ATOM 746 O O . PRO A 1 96 ? -10.763 9.218 -5.987 1.00 94.94 96 PRO A O 1
ATOM 749 N N . GLU A 1 97 ? -9.612 10.955 -6.802 1.00 94.50 97 GLU A N 1
ATOM 750 C CA . GLU A 1 97 ? -8.814 10.178 -7.762 1.00 94.50 97 GLU A CA 1
ATOM 751 C C . GLU A 1 97 ? -7.848 9.217 -7.053 1.00 94.50 97 GLU A C 1
ATOM 753 O O . GLU A 1 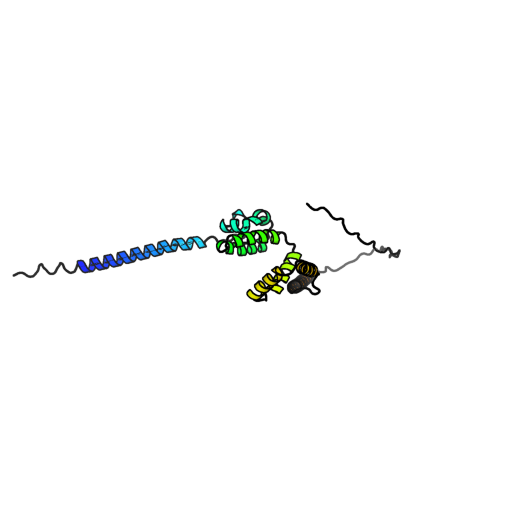97 ? -7.705 8.050 -7.431 1.00 94.50 97 GLU A O 1
ATOM 758 N N . GLN A 1 98 ? -7.216 9.684 -5.971 1.00 93.69 98 GLN A N 1
ATOM 759 C CA . GLN A 1 98 ? -6.329 8.862 -5.150 1.00 93.69 98 GLN A CA 1
ATOM 760 C C . GLN A 1 98 ? -7.095 7.738 -4.451 1.00 93.69 98 GLN A C 1
ATOM 762 O O . GLN A 1 98 ? -6.605 6.611 -4.409 1.00 93.69 98 GLN A O 1
ATOM 767 N N . ARG A 1 99 ? -8.310 8.012 -3.959 1.00 95.25 99 ARG A N 1
ATOM 768 C CA . ARG A 1 99 ? -9.194 6.997 -3.361 1.00 95.25 99 ARG A CA 1
ATOM 769 C C . ARG A 1 99 ? -9.581 5.924 -4.377 1.00 95.25 99 ARG A C 1
ATOM 771 O O . ARG A 1 99 ? -9.501 4.738 -4.073 1.00 95.25 99 ARG A O 1
ATOM 778 N N . THR A 1 100 ? -9.903 6.326 -5.606 1.00 95.19 100 THR A N 1
ATOM 779 C CA . THR A 1 100 ? -10.200 5.390 -6.705 1.00 95.19 100 THR A CA 1
ATOM 780 C C . THR A 1 100 ? -9.003 4.492 -7.008 1.00 95.19 100 THR A C 1
ATOM 782 O O . THR A 1 100 ? -9.126 3.268 -7.037 1.00 95.19 100 THR A O 1
ATOM 785 N N . THR A 1 101 ? -7.818 5.090 -7.152 1.00 93.75 101 THR A N 1
ATOM 786 C CA . THR A 1 101 ? -6.572 4.347 -7.389 1.00 93.75 101 THR A CA 1
ATOM 787 C C . THR A 1 101 ? -6.259 3.393 -6.235 1.00 93.75 101 THR A C 1
ATOM 789 O O . THR A 1 101 ? -5.822 2.262 -6.459 1.00 93.75 101 THR A O 1
ATOM 792 N N . LEU A 1 102 ? -6.486 3.830 -4.993 1.00 94.31 102 LEU A N 1
ATOM 793 C CA . LEU A 1 102 ? -6.319 2.997 -3.809 1.00 94.31 102 LEU A CA 1
ATOM 794 C C . LEU A 1 102 ? -7.232 1.771 -3.881 1.00 94.31 102 LEU A C 1
ATOM 796 O O . LEU A 1 102 ? -6.732 0.659 -3.751 1.00 94.31 102 LEU A O 1
ATOM 800 N N . HIS A 1 103 ? -8.532 1.959 -4.118 1.00 95.31 103 HIS A N 1
ATOM 801 C CA . HIS A 1 103 ? -9.499 0.862 -4.203 1.00 95.31 103 HIS A CA 1
ATOM 802 C C . HIS A 1 103 ? -9.167 -0.126 -5.329 1.00 95.31 103 HIS A C 1
ATOM 804 O O . HIS A 1 103 ? -9.214 -1.334 -5.111 1.00 95.31 103 HIS A O 1
ATOM 810 N N . GLN A 1 104 ? -8.749 0.362 -6.500 1.00 94.19 104 GLN A N 1
ATOM 811 C CA . GLN A 1 104 ? -8.312 -0.501 -7.604 1.00 94.19 104 GLN A CA 1
ATOM 812 C C . GLN A 1 104 ? -7.113 -1.371 -7.205 1.00 94.19 104 GLN A C 1
ATOM 814 O O . GLN A 1 104 ? -7.143 -2.593 -7.350 1.00 94.19 104 GLN A O 1
ATOM 819 N N . ARG A 1 105 ? -6.073 -0.755 -6.629 1.00 92.31 105 ARG A N 1
ATOM 820 C CA . ARG A 1 105 ? -4.878 -1.484 -6.177 1.00 92.31 105 ARG A CA 1
ATOM 821 C C . ARG A 1 105 ? -5.165 -2.432 -5.026 1.00 92.31 105 ARG A C 1
ATOM 823 O O . ARG A 1 105 ? -4.480 -3.437 -4.881 1.00 92.31 105 ARG A O 1
ATOM 830 N N . MET A 1 106 ? -6.145 -2.101 -4.197 1.00 92.75 106 MET A N 1
ATOM 831 C CA . MET A 1 106 ? -6.539 -2.889 -3.040 1.00 92.75 106 MET A CA 1
ATOM 832 C C . MET A 1 106 ? -7.044 -4.272 -3.457 1.00 92.75 106 MET A C 1
ATOM 834 O O . MET A 1 106 ? -6.548 -5.276 -2.948 1.00 92.75 106 MET A O 1
ATOM 838 N N . VAL A 1 107 ? -7.944 -4.314 -4.442 1.00 91.94 107 VAL A N 1
ATOM 839 C CA . VAL A 1 107 ? -8.454 -5.563 -5.027 1.00 91.94 107 VAL A CA 1
ATOM 840 C C . VAL A 1 107 ? -7.324 -6.351 -5.690 1.00 91.94 107 VAL A C 1
ATOM 842 O O . VAL A 1 107 ? -7.151 -7.537 -5.413 1.00 91.94 107 VAL A O 1
ATOM 845 N N . GLU A 1 108 ? -6.500 -5.681 -6.501 1.00 91.19 108 GLU A N 1
ATOM 846 C CA . GLU A 1 108 ? -5.366 -6.321 -7.175 1.00 91.19 108 GLU A CA 1
ATOM 847 C C . GLU A 1 108 ? -4.419 -6.990 -6.167 1.00 91.19 108 GLU A C 1
ATOM 849 O O . GLU A 1 108 ? -4.060 -8.157 -6.313 1.00 91.19 108 GLU A O 1
ATOM 854 N N . TRP A 1 109 ? -4.054 -6.281 -5.095 1.00 88.69 109 TRP A N 1
ATOM 855 C CA . TRP A 1 109 ? -3.118 -6.781 -4.089 1.00 88.69 109 TRP A CA 1
ATOM 856 C C . TRP A 1 109 ? -3.643 -7.944 -3.263 1.00 88.69 109 TRP A C 1
ATOM 858 O O . TRP A 1 109 ? -2.850 -8.801 -2.862 1.00 88.69 109 TRP A O 1
ATOM 868 N N . VAL A 1 110 ? -4.940 -7.977 -2.964 1.00 89.81 110 VAL A N 1
ATOM 869 C CA . VAL A 1 110 ? -5.514 -9.081 -2.187 1.00 89.81 110 VAL A CA 1
ATOM 870 C C . VAL A 1 110 ? -5.540 -10.371 -2.995 1.00 89.81 110 VAL A C 1
ATOM 872 O O . VAL A 1 110 ? -5.291 -11.434 -2.427 1.00 89.81 110 VAL A O 1
ATOM 875 N N . HIS A 1 111 ? -5.692 -10.270 -4.315 1.00 89.38 111 HIS A N 1
ATOM 876 C CA . HIS A 1 111 ? -5.618 -11.411 -5.227 1.00 89.38 111 HIS A CA 1
ATOM 877 C C . HIS A 1 111 ? -4.183 -11.780 -5.649 1.00 89.38 111 HIS A C 1
ATOM 879 O O . HIS A 1 111 ? -3.981 -12.800 -6.308 1.00 89.38 111 HIS A O 1
ATOM 885 N N . MET A 1 112 ? -3.160 -11.009 -5.254 1.00 88.75 112 MET A N 1
ATOM 886 C CA . MET A 1 112 ? -1.772 -11.351 -5.571 1.00 88.75 112 MET A CA 1
ATOM 887 C C . MET A 1 112 ? -1.269 -12.560 -4.773 1.00 88.75 112 MET A C 1
ATOM 889 O O . MET A 1 112 ? -1.259 -12.586 -3.533 1.00 88.75 112 MET A O 1
ATOM 893 N N . SER A 1 113 ? -0.683 -13.5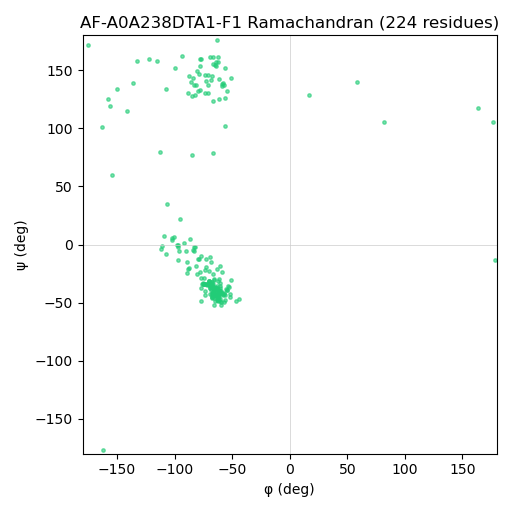18 -5.491 1.00 87.62 113 SER A N 1
ATOM 894 C CA . SER A 1 113 ? 0.001 -14.657 -4.883 1.00 87.62 113 SER A CA 1
ATOM 895 C C . SER A 1 113 ? 1.201 -14.205 -4.029 1.00 87.62 113 SER A C 1
ATOM 897 O O . SER A 1 113 ? 1.764 -13.121 -4.236 1.00 87.62 113 SER A O 1
ATOM 899 N N . PRO A 1 114 ? 1.660 -15.012 -3.053 1.00 82.88 114 PRO A N 1
ATOM 900 C CA . PRO A 1 114 ? 2.872 -14.701 -2.292 1.00 82.88 114 PRO A CA 1
ATOM 901 C C . PRO A 1 114 ? 4.088 -14.411 -3.187 1.00 82.88 114 PRO A C 1
ATOM 903 O O . PRO A 1 114 ? 4.865 -13.507 -2.886 1.00 82.88 114 PRO A O 1
ATOM 906 N N . GLN A 1 115 ? 4.223 -15.120 -4.313 1.00 84.69 115 GLN A N 1
ATOM 907 C CA . GLN A 1 115 ? 5.291 -14.889 -5.285 1.00 84.69 115 GLN A CA 1
ATOM 908 C C . GLN A 1 115 ? 5.145 -13.540 -5.999 1.00 84.69 115 GLN A C 1
ATOM 910 O O . GLN A 1 115 ? 6.121 -12.797 -6.069 1.00 84.69 115 GLN A O 1
ATOM 915 N N . GLN A 1 116 ? 3.944 -13.181 -6.459 1.00 86.75 116 GLN A N 1
ATOM 916 C CA . GLN A 1 116 ? 3.694 -11.875 -7.084 1.00 86.75 116 GLN A CA 1
ATOM 917 C C . GLN A 1 116 ? 3.965 -10.729 -6.106 1.00 86.75 116 GLN A C 1
ATOM 919 O O . GLN A 1 116 ? 4.612 -9.746 -6.457 1.00 86.75 116 GLN A O 1
ATOM 924 N N . ARG A 1 117 ? 3.584 -10.889 -4.833 1.00 87.62 117 ARG A N 1
ATOM 925 C CA . ARG A 1 117 ? 3.901 -9.908 -3.784 1.00 87.62 117 ARG A CA 1
ATOM 926 C C . ARG A 1 117 ? 5.399 -9.806 -3.494 1.00 87.62 117 ARG A C 1
ATOM 928 O O . ARG A 1 117 ? 5.869 -8.742 -3.098 1.00 87.62 117 ARG A O 1
ATOM 935 N N . ARG A 1 118 ? 6.183 -10.879 -3.654 1.00 86.38 118 ARG A N 1
ATOM 936 C CA . ARG A 1 118 ? 7.658 -10.795 -3.593 1.00 86.38 118 ARG A CA 1
ATOM 937 C C . ARG A 1 118 ? 8.213 -9.986 -4.739 1.00 86.38 118 ARG A C 1
ATOM 939 O O . ARG A 1 118 ? 8.926 -9.027 -4.478 1.00 86.38 118 ARG A O 1
ATOM 946 N N . GLN A 1 119 ? 7.820 -10.322 -5.960 1.00 84.38 119 GLN A N 1
ATOM 947 C CA . GLN A 1 119 ? 8.259 -9.611 -7.151 1.00 84.38 119 GLN A CA 1
ATOM 948 C C . GLN A 1 119 ? 7.884 -8.123 -7.080 1.00 84.38 119 GLN A C 1
ATOM 950 O O . GLN A 1 119 ? 8.721 -7.263 -7.327 1.00 84.38 119 GLN A O 1
ATOM 955 N N . ALA A 1 120 ? 6.669 -7.790 -6.635 1.00 85.62 120 ALA A N 1
ATOM 956 C CA . ALA A 1 120 ? 6.249 -6.405 -6.428 1.00 85.62 120 ALA A CA 1
ATOM 957 C C . ALA A 1 120 ? 7.125 -5.672 -5.395 1.00 85.62 120 ALA A C 1
ATOM 959 O O . ALA A 1 120 ? 7.497 -4.519 -5.610 1.00 85.62 120 ALA A O 1
ATOM 960 N N . ARG A 1 121 ? 7.499 -6.340 -4.293 1.00 86.31 121 ARG A N 1
ATOM 961 C CA . ARG A 1 121 ? 8.438 -5.790 -3.301 1.00 86.31 121 ARG A CA 1
ATOM 962 C C . ARG A 1 121 ? 9.836 -5.593 -3.892 1.00 86.31 121 ARG A C 1
ATOM 964 O O . ARG A 1 121 ? 10.447 -4.566 -3.622 1.00 86.31 121 ARG A O 1
ATOM 971 N N . GLU A 1 122 ? 10.334 -6.521 -4.708 1.00 86.75 122 GLU A N 1
ATOM 972 C CA . GLU A 1 122 ? 11.629 -6.382 -5.398 1.00 86.75 122 GLU A CA 1
ATOM 973 C C . GLU A 1 122 ? 11.619 -5.201 -6.357 1.00 86.75 122 GLU A C 1
ATOM 975 O O . GLU A 1 122 ? 12.499 -4.347 -6.281 1.00 86.75 122 GLU A O 1
ATOM 980 N N . ASN A 1 123 ? 10.576 -5.100 -7.179 1.00 84.12 123 ASN A N 1
ATOM 981 C CA . ASN A 1 123 ? 10.377 -3.994 -8.107 1.00 84.12 123 ASN A CA 1
ATOM 982 C C . ASN A 1 123 ? 10.304 -2.654 -7.363 1.00 84.12 123 ASN A C 1
ATOM 984 O O . ASN A 1 123 ? 10.915 -1.672 -7.787 1.00 84.12 123 ASN A O 1
ATOM 988 N N . PHE A 1 124 ? 9.605 -2.607 -6.226 1.00 85.25 124 PHE A N 1
ATOM 989 C CA . PHE A 1 124 ? 9.537 -1.412 -5.388 1.00 85.25 124 PHE A CA 1
ATOM 990 C C . PHE A 1 124 ? 10.902 -1.036 -4.803 1.00 85.25 124 PHE A C 1
ATOM 992 O O . PHE A 1 124 ? 11.274 0.131 -4.841 1.00 85.25 124 PHE A O 1
ATOM 999 N N . LEU A 1 125 ? 11.678 -1.998 -4.298 1.00 84.75 125 LEU A N 1
ATOM 1000 C CA . LEU A 1 125 ? 13.018 -1.725 -3.768 1.00 84.75 125 LEU A CA 1
ATOM 1001 C C . LEU A 1 125 ? 14.007 -1.307 -4.866 1.00 84.75 125 LEU A C 1
ATOM 1003 O O . LEU A 1 125 ? 14.853 -0.447 -4.626 1.00 84.75 125 LEU A O 1
ATOM 1007 N N . ALA A 1 126 ? 13.896 -1.887 -6.062 1.00 80.69 126 ALA A N 1
ATOM 1008 C CA . ALA A 1 126 ? 14.732 -1.547 -7.209 1.00 80.69 126 ALA A CA 1
ATOM 1009 C C . ALA A 1 126 ? 14.448 -0.123 -7.720 1.00 80.69 126 ALA A C 1
ATOM 1011 O O . ALA A 1 126 ? 15.375 0.642 -7.973 1.00 80.69 126 ALA A O 1
ATOM 1012 N N . THR A 1 127 ? 13.173 0.265 -7.814 1.00 77.94 127 THR A N 1
ATOM 1013 C CA . THR A 1 127 ? 12.749 1.576 -8.346 1.00 77.94 127 THR A CA 1
ATOM 1014 C C . THR A 1 127 ? 12.669 2.679 -7.287 1.00 77.94 127 THR A C 1
ATOM 1016 O O . THR A 1 127 ? 12.807 3.862 -7.601 1.00 77.94 127 THR A O 1
ATOM 1019 N N . GLY A 1 128 ? 12.481 2.317 -6.018 1.00 76.81 128 GLY A N 1
ATOM 1020 C CA . GLY A 1 128 ? 12.291 3.244 -4.903 1.00 76.81 128 GLY A CA 1
ATOM 1021 C C . GLY A 1 128 ? 13.531 4.062 -4.537 1.00 76.81 128 GLY A C 1
ATOM 1022 O O . GLY A 1 128 ? 13.390 5.069 -3.847 1.00 76.81 128 GLY A O 1
ATOM 1023 N N . LYS A 1 129 ? 14.720 3.674 -5.019 1.00 77.75 129 LYS A N 1
ATOM 1024 C CA . LYS A 1 129 ? 15.982 4.400 -4.788 1.00 77.75 129 LYS A CA 1
ATOM 1025 C C . LYS A 1 129 ? 16.152 5.637 -5.674 1.00 77.75 129 LYS A C 1
ATOM 1027 O O . LYS A 1 129 ? 16.897 6.538 -5.309 1.00 77.75 129 LYS A O 1
ATOM 1032 N N . ALA A 1 130 ? 15.483 5.698 -6.826 1.00 81.38 130 ALA A N 1
ATOM 1033 C CA . ALA A 1 130 ? 15.594 6.845 -7.727 1.00 81.38 130 ALA A CA 1
ATOM 1034 C C . ALA A 1 130 ? 14.884 8.082 -7.137 1.00 81.38 130 ALA A C 1
ATOM 1036 O O . ALA A 1 130 ? 13.836 7.911 -6.515 1.00 81.38 130 ALA A O 1
ATOM 1037 N N . PRO A 1 131 ? 15.354 9.323 -7.343 1.00 89.12 131 PRO A N 1
ATOM 1038 C CA . PRO A 1 131 ? 14.598 10.525 -6.979 1.00 89.12 131 PRO A CA 1
ATOM 1039 C C . PRO A 1 131 ? 13.213 10.566 -7.646 1.00 89.12 131 PRO A C 1
ATOM 1041 O O . PRO A 1 131 ? 13.022 10.007 -8.729 1.00 89.12 131 PRO A O 1
ATOM 1044 N N . LEU A 1 132 ? 12.229 11.221 -7.015 1.00 85.56 132 LEU A N 1
ATOM 1045 C CA . LEU A 1 132 ? 10.853 11.274 -7.536 1.00 85.56 132 LEU A CA 1
ATOM 1046 C C . LEU A 1 132 ? 10.788 11.860 -8.952 1.00 85.56 132 LEU A C 1
ATOM 1048 O O . LEU A 1 132 ? 10.084 11.314 -9.801 1.00 85.56 132 LEU A O 1
ATOM 1052 N N . ASP A 1 133 ? 11.551 12.916 -9.228 1.00 88.62 133 ASP A N 1
ATOM 1053 C CA . ASP A 1 133 ? 11.556 13.550 -10.549 1.00 88.62 133 ASP A CA 1
ATOM 1054 C C . ASP A 1 133 ? 12.188 12.662 -11.619 1.00 88.62 133 ASP A C 1
ATOM 1056 O O . ASP A 1 133 ? 11.647 12.555 -12.719 1.00 88.62 133 ASP A O 1
ATOM 1060 N N . SER A 1 134 ? 13.247 11.918 -11.288 1.00 87.94 134 SER A N 1
ATOM 1061 C CA . SER A 1 134 ? 13.835 10.932 -12.203 1.00 87.94 134 SER A CA 1
ATOM 1062 C C . SER A 1 134 ? 12.831 9.836 -12.572 1.00 87.94 134 SER A C 1
ATOM 1064 O O . SER A 1 134 ? 12.752 9.441 -13.734 1.00 87.94 134 SER A O 1
ATOM 1066 N N . ARG A 1 135 ? 12.006 9.378 -11.616 1.00 84.81 135 ARG A N 1
ATOM 1067 C CA . ARG A 1 135 ? 10.932 8.403 -11.885 1.00 84.81 135 ARG A CA 1
ATOM 1068 C C . ARG A 1 135 ? 9.853 8.986 -12.799 1.00 84.81 135 ARG A C 1
ATOM 1070 O O . ARG A 1 135 ? 9.434 8.313 -13.736 1.00 84.81 135 ARG A O 1
ATOM 1077 N N . LYS A 1 136 ? 9.427 10.233 -12.563 1.00 88.50 136 LYS A N 1
ATOM 1078 C CA . LYS A 1 136 ? 8.449 10.927 -13.422 1.00 88.50 136 LYS A CA 1
ATOM 1079 C C . LYS A 1 136 ? 8.975 11.092 -14.847 1.00 88.50 136 LYS A C 1
ATOM 1081 O O . LYS A 1 136 ? 8.267 10.789 -15.799 1.00 88.50 136 LYS A O 1
ATOM 1086 N N . GLN A 1 137 ? 10.227 11.517 -15.003 1.00 91.31 137 GLN A N 1
ATOM 1087 C CA . GLN A 1 137 ? 10.851 11.662 -16.319 1.00 91.31 137 GLN A CA 1
ATOM 1088 C C . GLN A 1 137 ? 10.972 10.318 -17.041 1.00 91.31 137 GLN A C 1
ATOM 1090 O O . GLN A 1 137 ? 10.651 10.234 -18.224 1.00 91.31 137 GLN A O 1
ATOM 1095 N N . ALA A 1 138 ? 11.391 9.259 -16.340 1.00 87.88 138 ALA A N 1
ATOM 1096 C CA . ALA A 1 138 ? 11.438 7.910 -16.899 1.00 87.88 138 ALA A CA 1
ATOM 1097 C C . ALA A 1 138 ? 10.049 7.441 -17.363 1.00 87.88 138 ALA A C 1
ATOM 1099 O O . ALA A 1 138 ? 9.923 6.859 -18.439 1.00 87.88 138 ALA A O 1
ATOM 1100 N N . TRP A 1 139 ? 9.002 7.757 -16.599 1.00 89.75 139 TRP A N 1
ATOM 1101 C CA . TRP A 1 139 ? 7.620 7.456 -16.963 1.00 89.75 139 TRP A CA 1
ATOM 1102 C C . TRP A 1 139 ? 7.143 8.223 -18.203 1.00 89.75 139 TRP A C 1
ATOM 1104 O O . TRP A 1 139 ? 6.582 7.627 -19.121 1.00 89.75 139 TRP A O 1
ATOM 1114 N N . GLU A 1 140 ? 7.410 9.527 -18.287 1.00 93.12 140 GLU A N 1
ATOM 1115 C CA . GLU A 1 140 ? 7.030 10.321 -19.461 1.00 93.12 140 GLU A CA 1
ATOM 1116 C C . GLU A 1 140 ? 7.819 9.922 -20.713 1.00 93.12 140 GLU A C 1
ATOM 1118 O O . GLU A 1 140 ? 7.255 9.879 -21.807 1.00 93.12 140 GLU A O 1
ATOM 1123 N N . ARG A 1 141 ? 9.098 9.549 -20.569 1.00 93.12 141 ARG A N 1
ATOM 1124 C CA . ARG A 1 141 ? 9.873 8.937 -21.660 1.00 93.12 141 ARG A CA 1
ATOM 1125 C C . ARG A 1 141 ? 9.227 7.633 -22.112 1.00 93.12 141 ARG A C 1
ATOM 1127 O O . ARG A 1 141 ? 9.007 7.462 -23.305 1.00 93.12 141 ARG A O 1
ATOM 1134 N N . TYR A 1 142 ? 8.848 6.765 -21.172 1.00 91.25 142 TYR A N 1
ATOM 1135 C CA . TYR A 1 142 ? 8.177 5.507 -21.489 1.00 91.25 142 TYR A CA 1
ATOM 1136 C C . TYR A 1 142 ? 6.865 5.718 -22.259 1.00 91.25 142 TYR A C 1
ATOM 1138 O O . TYR A 1 142 ? 6.609 5.039 -23.252 1.00 91.25 142 TYR A O 1
ATOM 1146 N N . LYS A 1 143 ? 6.046 6.698 -21.860 1.00 92.88 143 LYS A N 1
ATOM 1147 C CA . LYS A 1 143 ? 4.791 7.021 -22.558 1.00 92.88 143 LYS A CA 1
ATOM 1148 C C . LYS A 1 143 ? 5.011 7.445 -24.011 1.00 92.88 143 LYS A C 1
ATOM 1150 O O . LYS A 1 143 ? 4.194 7.078 -24.855 1.00 92.88 143 LYS A O 1
ATOM 1155 N N . LYS A 1 144 ? 6.108 8.151 -24.297 1.00 94.75 144 LYS A N 1
ATOM 1156 C CA . LYS A 1 144 ? 6.481 8.619 -25.641 1.00 94.75 144 LYS A CA 1
ATOM 1157 C C . LYS A 1 144 ? 7.109 7.539 -26.531 1.00 94.75 144 LYS A C 1
ATOM 1159 O O . LYS A 1 144 ? 7.214 7.767 -27.730 1.00 94.75 144 LYS A O 1
ATOM 1164 N N . LEU A 1 145 ? 7.502 6.383 -25.982 1.00 92.81 145 LEU A N 1
ATOM 1165 C CA . LEU A 1 145 ? 8.066 5.288 -26.779 1.00 92.81 145 LEU A CA 1
ATOM 1166 C C . LEU A 1 145 ? 7.046 4.774 -27.814 1.00 92.81 145 LEU A C 1
ATOM 1168 O O . LEU A 1 145 ? 5.850 4.656 -27.490 1.00 92.81 145 LEU A O 1
ATOM 1172 N N . PRO A 1 146 ? 7.500 4.406 -29.024 1.00 95.38 146 PRO A N 1
ATOM 1173 C CA . PRO A 1 146 ? 6.658 3.742 -30.005 1.00 95.38 146 PRO A CA 1
ATOM 1174 C C . PRO A 1 146 ? 6.211 2.367 -29.495 1.00 95.38 146 PRO A C 1
ATOM 1176 O O . PRO A 1 146 ? 6.867 1.711 -28.682 1.00 95.38 146 PRO A O 1
ATOM 1179 N N . GLU A 1 147 ? 5.068 1.907 -29.994 1.00 91.50 147 GLU A N 1
ATOM 1180 C CA . GLU A 1 147 ? 4.425 0.675 -29.529 1.00 91.50 147 GLU A CA 1
ATOM 1181 C C . GLU A 1 147 ? 5.310 -0.573 -29.727 1.00 91.50 147 GLU A C 1
ATOM 1183 O O . GLU A 1 147 ? 5.315 -1.483 -28.897 1.00 91.50 147 GLU A O 1
ATOM 1188 N N . ALA A 1 148 ? 6.130 -0.599 -30.783 1.00 92.62 148 ALA A N 1
ATOM 1189 C CA . ALA A 1 148 ? 7.098 -1.671 -31.018 1.00 92.62 148 ALA A CA 1
ATOM 1190 C C . ALA A 1 148 ? 8.138 -1.788 -29.885 1.00 92.62 148 ALA A C 1
ATOM 1192 O O . ALA A 1 148 ? 8.429 -2.897 -29.426 1.00 92.62 148 ALA A O 1
ATOM 1193 N N . GLU A 1 149 ? 8.644 -0.657 -29.388 1.00 91.19 149 GLU A N 1
ATOM 1194 C CA . GLU A 1 149 ? 9.622 -0.605 -28.296 1.00 91.19 149 GLU A CA 1
ATOM 1195 C C . GLU A 1 149 ? 8.982 -0.935 -26.947 1.00 91.19 149 GLU A C 1
ATOM 1197 O O . GLU A 1 149 ? 9.541 -1.713 -26.173 1.00 91.19 149 GLU A O 1
ATOM 1202 N N . LYS A 1 150 ? 7.760 -0.451 -26.687 1.00 91.50 150 LYS A N 1
ATOM 1203 C CA . LYS A 1 150 ? 6.988 -0.845 -25.495 1.00 91.50 150 LYS A CA 1
ATOM 1204 C C . LYS A 1 150 ? 6.778 -2.357 -25.436 1.00 91.50 150 LYS A C 1
ATOM 1206 O O . LYS A 1 150 ? 6.973 -2.971 -24.388 1.00 91.50 150 LYS A O 1
ATOM 1211 N N . ARG A 1 151 ? 6.453 -2.988 -26.570 1.00 91.94 151 ARG A N 1
ATOM 1212 C CA . ARG A 1 151 ? 6.328 -4.453 -26.666 1.00 91.94 151 ARG A CA 1
ATOM 1213 C C . ARG A 1 151 ? 7.661 -5.163 -26.448 1.00 91.94 151 ARG A C 1
ATOM 1215 O O . ARG A 1 151 ? 7.671 -6.221 -25.824 1.00 91.94 151 ARG A O 1
ATOM 1222 N N . ALA A 1 152 ? 8.771 -4.611 -26.938 1.00 91.44 152 ALA A N 1
ATOM 1223 C CA . ALA A 1 152 ? 10.101 -5.159 -26.676 1.00 91.44 152 ALA A CA 1
ATOM 1224 C C . ALA A 1 152 ? 10.438 -5.119 -25.177 1.00 91.44 152 ALA A C 1
ATOM 1226 O O . ALA A 1 152 ? 10.802 -6.152 -24.616 1.00 91.44 152 ALA A O 1
ATOM 1227 N N . LEU A 1 153 ? 10.197 -3.987 -24.510 1.00 87.94 153 LEU A N 1
ATOM 1228 C CA . LEU A 1 153 ? 10.370 -3.841 -23.061 1.00 87.94 153 LEU A CA 1
ATOM 1229 C C . LEU A 1 153 ? 9.456 -4.784 -22.266 1.00 87.94 153 LEU A C 1
ATOM 1231 O O . LEU A 1 153 ? 9.896 -5.393 -21.296 1.00 87.94 153 LEU A O 1
ATOM 1235 N N . ALA A 1 154 ? 8.203 -4.964 -22.689 1.00 87.56 154 ALA A N 1
ATOM 1236 C CA . ALA A 1 154 ? 7.275 -5.892 -22.044 1.00 87.56 154 ALA A CA 1
ATOM 1237 C C . ALA A 1 154 ? 7.700 -7.363 -22.199 1.00 87.56 154 ALA A C 1
ATOM 1239 O O . ALA A 1 154 ? 7.477 -8.164 -21.291 1.00 87.56 154 ALA A O 1
ATOM 1240 N N . ARG A 1 155 ? 8.309 -7.738 -23.334 1.00 90.25 155 ARG A N 1
ATOM 1241 C CA . ARG A 1 155 ? 8.900 -9.074 -23.522 1.00 90.25 155 ARG A CA 1
ATOM 1242 C C . ARG A 1 155 ? 10.113 -9.272 -22.620 1.00 90.25 155 ARG A C 1
ATOM 1244 O O . ARG A 1 155 ? 10.221 -10.325 -22.001 1.00 90.25 155 ARG A O 1
ATOM 1251 N N . GLU A 1 156 ? 10.969 -8.260 -22.510 1.00 84.75 156 GLU A N 1
ATOM 1252 C CA . GLU A 1 156 ? 12.141 -8.304 -21.634 1.00 84.75 156 GLU A CA 1
ATOM 1253 C C . GLU A 1 156 ? 11.735 -8.415 -20.158 1.00 84.75 156 GLU A C 1
ATOM 1255 O O . GLU A 1 156 ? 12.232 -9.274 -19.443 1.00 84.75 156 GLU A O 1
ATOM 1260 N N . ALA A 1 157 ? 10.735 -7.647 -19.716 1.00 80.38 157 ALA A N 1
ATOM 1261 C CA . ALA A 1 157 ? 10.242 -7.683 -18.337 1.00 80.38 157 ALA A CA 1
ATOM 1262 C C . ALA A 1 157 ? 9.623 -9.033 -17.918 1.00 80.38 157 ALA A C 1
ATOM 1264 O O . ALA A 1 157 ? 9.514 -9.315 -16.724 1.00 80.38 157 ALA A O 1
ATOM 1265 N N . LYS A 1 158 ? 9.197 -9.871 -18.875 1.00 79.69 158 LYS A N 1
ATOM 1266 C CA . LYS A 1 158 ? 8.699 -11.232 -18.605 1.00 79.69 158 LYS A CA 1
ATOM 1267 C C . LYS A 1 158 ? 9.826 -12.244 -18.390 1.00 79.69 158 LYS A C 1
ATOM 1269 O O . LYS A 1 158 ? 9.546 -13.359 -17.949 1.00 79.69 158 LYS A O 1
ATOM 1274 N N . ARG A 1 159 ? 11.077 -11.892 -18.703 1.00 77.75 159 ARG A N 1
ATOM 1275 C CA . ARG A 1 159 ? 12.221 -12.775 -18.480 1.00 77.75 159 ARG A CA 1
ATOM 1276 C C . ARG A 1 159 ? 12.543 -12.829 -16.982 1.00 77.75 159 ARG A C 1
ATOM 1278 O O . ARG A 1 159 ? 12.620 -11.781 -16.339 1.00 77.75 159 ARG A O 1
ATOM 1285 N N . PRO A 1 160 ? 12.707 -14.030 -16.397 1.00 64.00 160 PRO A N 1
ATOM 1286 C CA . PRO A 1 160 ? 13.100 -14.161 -15.002 1.00 64.00 160 PRO A CA 1
ATOM 1287 C C . PRO A 1 160 ? 14.450 -13.470 -14.756 1.00 64.00 160 PRO A C 1
ATOM 1289 O O . PRO A 1 160 ? 15.370 -13.664 -15.553 1.00 64.00 160 PRO A O 1
ATOM 1292 N N . PRO A 1 161 ? 14.612 -12.707 -13.662 1.00 64.00 161 PRO A N 1
ATOM 1293 C CA . PRO A 1 161 ? 15.914 -12.171 -13.287 1.00 64.00 161 PRO A CA 1
ATOM 1294 C C . PRO A 1 161 ? 16.924 -13.307 -13.077 1.00 64.00 161 PRO A C 1
ATOM 1296 O O . PRO A 1 161 ? 16.609 -14.307 -12.431 1.00 64.00 161 PRO A O 1
ATOM 1299 N N . HIS A 1 162 ? 18.154 -13.135 -13.566 1.00 59.16 162 HIS A N 1
ATOM 1300 C CA . HIS A 1 162 ? 19.230 -14.124 -13.407 1.00 59.16 162 HIS A CA 1
ATOM 1301 C C . HIS A 1 162 ? 19.744 -14.260 -11.960 1.00 59.16 162 HIS A C 1
ATOM 1303 O O . HIS A 1 162 ? 20.467 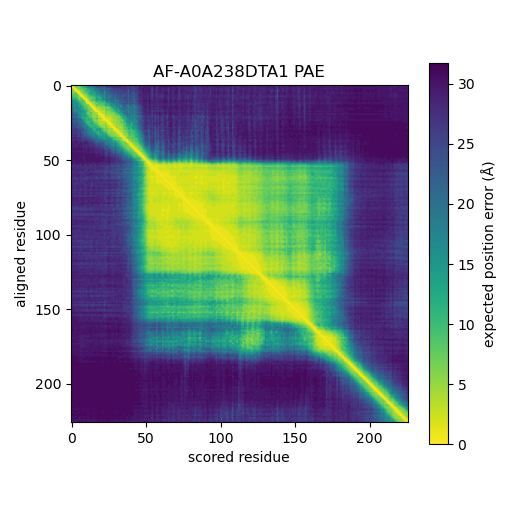-15.204 -11.649 1.00 59.16 162 HIS A O 1
ATOM 1309 N N . THR A 1 163 ? 19.360 -13.354 -11.057 1.00 61.19 163 THR A N 1
ATOM 1310 C CA . THR A 1 163 ? 19.792 -13.345 -9.653 1.00 61.19 163 THR A CA 1
ATOM 1311 C C . THR A 1 163 ? 18.604 -13.072 -8.729 1.00 61.19 163 THR A C 1
ATOM 1313 O O . THR A 1 163 ? 17.791 -12.198 -9.043 1.00 61.19 163 THR A O 1
ATOM 1316 N N . PRO A 1 164 ? 18.491 -13.764 -7.573 1.00 60.47 164 PRO A N 1
ATOM 1317 C CA . PRO A 1 164 ? 17.475 -13.442 -6.578 1.00 60.47 164 PRO A CA 1
ATOM 1318 C C . PRO A 1 164 ? 17.610 -11.976 -6.170 1.00 60.47 164 PRO A C 1
ATOM 1320 O O . PRO A 1 164 ? 18.696 -11.535 -5.781 1.00 60.47 164 PRO A O 1
ATOM 1323 N N . GLY A 1 165 ? 16.517 -11.221 -6.261 1.00 68.69 165 GLY A N 1
ATOM 1324 C CA . GLY A 1 165 ? 16.501 -9.834 -5.830 1.00 68.69 165 GLY A CA 1
ATOM 1325 C C . GLY A 1 165 ? 16.766 -9.702 -4.328 1.00 68.69 165 GLY A C 1
ATOM 1326 O O . GLY A 1 165 ? 16.854 -10.678 -3.575 1.00 68.69 165 GLY A O 1
ATOM 1327 N N . HIS A 1 166 ? 16.851 -8.457 -3.858 1.00 65.12 166 HIS A N 1
ATOM 1328 C CA . HIS A 1 166 ? 17.027 -8.141 -2.435 1.00 65.12 166 HIS A CA 1
ATOM 1329 C C . HIS A 1 166 ? 15.993 -8.857 -1.544 1.00 65.12 166 HIS A C 1
ATOM 1331 O O . HIS A 1 166 ? 16.281 -9.196 -0.396 1.00 65.12 166 HIS A O 1
ATOM 1337 N N . VAL A 1 167 ? 14.790 -9.108 -2.080 1.00 65.81 167 VAL A N 1
ATOM 1338 C CA . VAL A 1 167 ? 13.719 -9.786 -1.353 1.00 65.81 167 VAL A CA 1
ATOM 1339 C C . VAL A 1 167 ? 13.941 -11.290 -1.265 1.00 65.81 167 VAL A C 1
ATOM 1341 O O . VAL A 1 167 ? 13.877 -11.862 -0.178 1.00 65.81 167 VAL A O 1
ATOM 1344 N N . GLY A 1 168 ? 14.255 -11.920 -2.398 1.00 72.12 168 GLY A N 1
ATOM 1345 C CA . GLY A 1 168 ? 14.613 -13.333 -2.449 1.00 72.12 168 GLY A CA 1
ATOM 1346 C C . GLY A 1 168 ? 15.767 -13.692 -1.508 1.00 72.12 168 GLY A C 1
ATOM 1347 O O . GLY A 1 168 ? 15.697 -14.721 -0.836 1.00 72.12 168 GLY A O 1
ATOM 1348 N N . ARG A 1 169 ? 16.783 -12.821 -1.381 1.00 70.94 169 ARG A N 1
ATOM 1349 C CA . ARG A 1 169 ? 17.899 -13.028 -0.440 1.00 70.94 169 ARG A CA 1
ATOM 1350 C C . ARG A 1 169 ? 17.444 -12.993 1.025 1.00 70.94 169 ARG A C 1
ATOM 1352 O O . ARG A 1 169 ? 17.754 -13.934 1.753 1.00 70.94 169 ARG A O 1
ATOM 1359 N N . TYR A 1 170 ? 16.669 -11.986 1.454 1.00 70.75 170 TYR A N 1
ATOM 1360 C CA . TYR A 1 170 ? 16.218 -11.938 2.855 1.00 70.75 170 TYR A CA 1
ATOM 1361 C C . TYR A 1 170 ? 15.305 -13.119 3.203 1.00 70.75 170 TYR A C 1
ATOM 1363 O O . TYR A 1 170 ? 15.369 -13.635 4.317 1.00 70.75 170 TYR A O 1
ATOM 1371 N N . GLU A 1 171 ? 14.437 -13.563 2.284 1.00 69.50 171 GLU A N 1
ATOM 1372 C CA . GLU A 1 171 ? 13.547 -14.700 2.549 1.00 69.50 171 GLU A CA 1
ATOM 1373 C C . GLU A 1 171 ? 14.323 -16.014 2.639 1.00 69.50 171 GLU A C 1
ATOM 1375 O O . GLU A 1 171 ? 14.005 -16.851 3.485 1.00 69.50 171 GLU A O 1
ATOM 1380 N N . ALA A 1 172 ? 15.353 -16.198 1.808 1.00 73.75 172 ALA A N 1
ATOM 1381 C CA . ALA A 1 172 ? 16.240 -17.353 1.887 1.00 73.75 172 ALA A CA 1
ATOM 1382 C C . ALA A 1 172 ? 16.979 -17.397 3.233 1.00 73.75 172 ALA A C 1
ATOM 1384 O O . ALA A 1 172 ? 16.992 -18.436 3.892 1.00 73.75 172 ALA A O 1
ATOM 1385 N N . GLU A 1 173 ? 17.505 -16.260 3.695 1.00 76.19 173 GLU A N 1
ATOM 1386 C CA . GLU A 1 173 ? 18.131 -16.138 5.015 1.00 76.19 173 GLU A CA 1
ATOM 1387 C C . GLU A 1 173 ? 17.138 -16.412 6.153 1.00 76.19 173 GLU A C 1
ATOM 1389 O O . GLU A 1 173 ? 17.460 -17.141 7.090 1.00 76.19 173 GLU A O 1
ATOM 1394 N N . GLN A 1 174 ? 15.911 -15.884 6.071 1.00 75.31 174 GLN A N 1
ATOM 1395 C CA . GLN A 1 174 ? 14.850 -16.146 7.052 1.00 75.31 174 GLN A CA 1
ATOM 1396 C C . GLN A 1 174 ? 14.462 -17.630 7.090 1.00 75.31 174 GLN A C 1
ATOM 1398 O O . GLN A 1 174 ? 14.305 -18.193 8.175 1.00 75.31 174 GLN A O 1
ATOM 1403 N N . ARG A 1 175 ? 14.349 -18.291 5.928 1.00 77.94 175 ARG A N 1
ATOM 1404 C CA . ARG A 1 175 ? 14.097 -19.740 5.850 1.00 77.94 175 ARG A CA 1
ATOM 1405 C C . ARG A 1 175 ? 15.235 -20.524 6.493 1.00 77.94 175 ARG A C 1
ATOM 1407 O O . ARG A 1 175 ? 14.949 -21.398 7.301 1.00 77.94 175 ARG A O 1
ATOM 1414 N N . LEU A 1 176 ? 16.489 -20.165 6.211 1.00 75.69 176 LEU A N 1
ATOM 1415 C CA . LEU A 1 176 ? 17.669 -20.831 6.769 1.00 75.69 176 LEU A CA 1
ATOM 1416 C C . LEU A 1 176 ? 17.775 -20.660 8.295 1.00 75.69 176 LEU A C 1
ATOM 1418 O O . LEU A 1 176 ? 18.177 -21.581 9.006 1.00 75.69 176 LEU A O 1
ATOM 1422 N N . LYS A 1 177 ? 17.384 -19.490 8.814 1.00 74.75 177 LYS A N 1
ATOM 1423 C CA . LYS A 1 177 ? 17.294 -19.222 10.258 1.00 74.75 177 LYS A CA 1
ATOM 1424 C C . LYS A 1 177 ? 16.176 -20.045 10.901 1.00 74.75 177 LYS A C 1
ATOM 1426 O O . LYS A 1 177 ? 16.418 -20.709 11.904 1.00 74.75 177 LYS A O 1
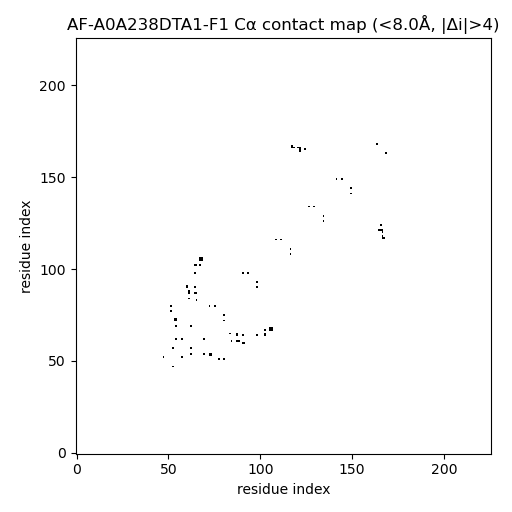ATOM 1431 N N . LYS A 1 178 ? 14.989 -20.085 10.286 1.00 73.25 178 LYS A N 1
ATOM 1432 C CA . LYS A 1 178 ? 13.842 -20.857 10.788 1.00 73.25 178 LYS A CA 1
ATOM 1433 C C . LYS A 1 178 ? 14.114 -22.366 10.801 1.00 73.25 178 LYS A C 1
ATOM 1435 O O . LYS A 1 178 ? 13.769 -23.024 11.777 1.00 73.25 178 LYS A O 1
ATOM 1440 N N . THR A 1 179 ? 14.769 -22.916 9.776 1.00 64.88 179 THR A N 1
ATOM 1441 C CA . THR A 1 179 ? 15.134 -24.345 9.743 1.00 64.88 179 THR A CA 1
ATOM 1442 C C . THR A 1 179 ? 16.185 -24.698 10.795 1.00 64.88 179 THR A C 1
ATOM 1444 O O . THR A 1 179 ? 16.080 -25.749 11.417 1.00 64.88 179 THR A O 1
ATOM 1447 N N . LYS A 1 180 ? 17.149 -23.808 11.076 1.00 60.19 180 LYS A N 1
ATOM 1448 C CA . LYS A 1 180 ? 18.139 -24.021 12.150 1.00 60.19 180 LYS A CA 1
ATOM 1449 C C . LYS A 1 180 ? 17.530 -23.965 13.556 1.00 60.19 180 LYS A C 1
ATOM 1451 O O . LYS A 1 180 ? 17.993 -24.683 14.437 1.00 60.19 180 LYS A O 1
ATOM 1456 N N . THR A 1 181 ? 16.490 -23.160 13.779 1.00 57.38 181 THR A N 1
ATOM 1457 C CA . THR A 1 181 ? 15.804 -23.096 15.081 1.00 57.38 181 THR A CA 1
ATOM 1458 C C . THR A 1 181 ? 14.996 -24.362 15.378 1.00 57.38 181 THR A C 1
ATOM 1460 O O . THR A 1 181 ? 14.979 -24.796 16.523 1.00 57.38 181 THR A O 1
ATOM 1463 N N . VAL A 1 182 ? 14.386 -24.998 14.370 1.00 56.75 182 VAL A N 1
ATOM 1464 C CA . VAL A 1 182 ? 13.591 -26.229 14.567 1.00 56.75 182 VAL A CA 1
ATOM 1465 C C . VAL A 1 182 ? 14.478 -27.457 14.817 1.00 56.75 182 VAL A C 1
ATOM 1467 O O . VAL A 1 182 ? 14.130 -28.306 15.633 1.00 56.75 182 VAL A O 1
ATOM 1470 N N . SER A 1 183 ? 15.666 -27.534 14.209 1.00 47.84 183 SER A N 1
ATOM 1471 C CA . SER A 1 183 ? 16.598 -28.650 14.445 1.00 47.84 183 SER A CA 1
ATOM 1472 C C . SER A 1 183 ? 17.284 -28.626 15.817 1.00 47.84 183 SER A C 1
ATOM 1474 O O . SER A 1 183 ? 17.873 -29.627 16.206 1.00 47.84 183 SER A O 1
ATOM 1476 N N . ARG A 1 184 ? 17.207 -27.523 16.578 1.00 53.38 184 ARG A N 1
ATOM 1477 C CA . ARG A 1 184 ? 17.848 -27.414 17.902 1.00 53.38 184 ARG A CA 1
ATOM 1478 C C . ARG A 1 184 ? 16.943 -27.822 19.075 1.00 53.38 184 ARG A C 1
ATOM 1480 O O . ARG A 1 184 ? 17.387 -27.748 20.215 1.00 53.38 184 ARG A O 1
ATOM 1487 N N . THR A 1 185 ? 15.702 -28.247 18.816 1.00 49.09 185 THR A N 1
ATOM 1488 C CA . THR A 1 185 ? 14.734 -28.648 19.863 1.00 49.09 185 THR A CA 1
ATOM 1489 C C . THR A 1 185 ? 14.427 -30.153 19.867 1.00 49.09 185 THR A C 1
ATOM 1491 O O . THR A 1 185 ? 13.723 -30.625 20.751 1.00 49.09 185 THR A O 1
ATOM 1494 N N . VAL A 1 186 ? 15.001 -30.946 18.953 1.00 51.16 186 VAL A N 1
ATOM 1495 C CA . VAL A 1 186 ? 14.915 -32.419 18.998 1.00 51.16 186 VAL A CA 1
ATOM 1496 C C . VAL A 1 186 ? 16.299 -32.983 19.285 1.00 51.16 186 VAL A C 1
ATOM 1498 O O . VAL A 1 186 ? 17.035 -33.384 18.392 1.00 51.16 186 VAL A O 1
ATOM 1501 N N . GLY A 1 187 ? 16.679 -32.953 20.556 1.00 49.72 187 GLY A N 1
ATOM 1502 C CA . GLY A 1 187 ? 17.954 -33.478 21.019 1.00 49.72 187 GLY A CA 1
ATOM 1503 C C . GLY A 1 187 ? 17.879 -33.876 22.481 1.00 49.72 187 GLY A C 1
ATOM 1504 O O . GLY A 1 187 ? 18.575 -33.264 23.275 1.00 49.72 187 GLY A O 1
ATOM 1505 N N . ASN A 1 188 ? 16.978 -34.811 22.817 1.00 47.88 188 ASN A N 1
ATOM 1506 C CA . ASN A 1 188 ? 17.216 -35.947 23.725 1.00 47.88 188 ASN A CA 1
ATOM 1507 C C . ASN A 1 188 ? 15.907 -36.756 23.923 1.00 47.88 188 ASN A C 1
ATOM 1509 O O . ASN A 1 188 ? 15.028 -36.286 24.645 1.00 47.88 188 ASN A O 1
ATOM 1513 N N . PRO A 1 189 ? 15.721 -37.955 23.342 1.00 50.12 189 PRO A N 1
ATOM 1514 C CA . PRO A 1 189 ? 14.790 -38.924 23.913 1.00 50.12 189 PRO A CA 1
ATOM 1515 C C . PRO A 1 189 ? 15.492 -39.679 25.060 1.00 50.12 189 PRO A C 1
ATOM 1517 O O . PRO A 1 189 ? 16.598 -40.189 24.854 1.00 50.12 189 PRO A O 1
ATOM 1520 N N . PRO A 1 190 ? 14.904 -39.776 26.268 1.00 41.97 190 PRO A N 1
ATOM 1521 C CA . PRO A 1 190 ? 15.470 -40.605 27.318 1.00 41.97 190 PRO A CA 1
ATOM 1522 C C . PRO A 1 190 ? 15.379 -42.074 26.901 1.00 41.97 190 PRO A C 1
ATOM 1524 O O . PRO A 1 190 ? 14.311 -42.607 26.608 1.00 41.97 190 PRO A O 1
ATOM 1527 N N . ARG A 1 191 ? 16.542 -42.716 26.881 1.00 46.91 191 ARG A N 1
ATOM 1528 C CA . ARG A 1 191 ? 16.723 -44.167 26.867 1.00 46.91 191 ARG A CA 1
ATOM 1529 C C . ARG A 1 191 ? 16.024 -44.796 28.082 1.00 46.91 191 ARG A C 1
ATOM 1531 O O . ARG A 1 191 ? 16.282 -44.348 29.196 1.00 46.91 191 ARG A O 1
ATOM 1538 N N . PRO A 1 192 ? 15.310 -45.917 27.912 1.00 44.12 192 PRO A N 1
ATOM 1539 C CA . PRO A 1 192 ? 15.301 -46.975 28.912 1.00 44.12 192 PRO A CA 1
ATOM 1540 C C . PRO A 1 192 ? 16.104 -48.183 28.405 1.00 44.12 192 PRO A C 1
ATOM 1542 O O . PRO A 1 192 ? 16.018 -48.582 27.245 1.00 44.12 192 PRO A O 1
ATOM 1545 N N . ALA A 1 193 ? 16.964 -48.704 29.276 1.00 38.00 193 ALA A N 1
ATOM 1546 C CA . ALA A 1 193 ? 17.848 -49.834 29.027 1.00 38.00 193 ALA A CA 1
ATOM 1547 C C . ALA A 1 193 ? 17.148 -51.181 29.306 1.00 38.00 193 ALA A C 1
ATOM 1549 O O . ALA A 1 193 ? 16.474 -51.279 30.322 1.00 38.00 193 ALA A O 1
ATOM 1550 N N . SER A 1 194 ? 17.425 -52.165 28.429 1.00 42.00 194 SER A N 1
ATOM 1551 C CA . SER A 1 194 ? 17.555 -53.635 28.626 1.00 42.00 194 SER A CA 1
ATOM 1552 C C . SER A 1 194 ? 16.349 -54.419 29.198 1.00 42.00 194 SER A C 1
ATOM 1554 O O . SER A 1 194 ? 15.668 -53.940 30.086 1.00 42.00 194 SER A O 1
ATOM 1556 N N . THR A 1 195 ? 15.986 -55.634 28.751 1.00 46.69 195 THR A N 1
ATOM 1557 C CA . THR A 1 195 ? 16.792 -56.852 28.453 1.00 46.69 195 THR A CA 1
ATOM 1558 C C . THR A 1 195 ? 15.989 -57.844 27.537 1.00 46.69 195 THR A C 1
ATOM 1560 O O . THR A 1 195 ? 14.914 -57.459 27.081 1.00 46.69 195 THR A O 1
ATOM 1563 N N . PRO A 1 196 ? 16.462 -59.069 27.168 1.00 54.31 196 PRO A N 1
ATOM 1564 C CA . PRO A 1 196 ? 16.353 -59.616 25.806 1.00 54.31 196 PRO A CA 1
ATOM 1565 C C . PRO A 1 196 ? 15.476 -60.882 25.666 1.00 54.31 196 PRO A C 1
ATOM 1567 O O . PRO A 1 196 ? 15.363 -61.677 26.592 1.00 54.31 196 PRO A O 1
ATOM 1570 N N . ALA A 1 197 ? 14.967 -61.156 24.463 1.00 37.38 197 ALA A N 1
ATOM 1571 C CA . ALA A 1 197 ? 14.673 -62.523 24.019 1.00 37.38 197 ALA A CA 1
ATOM 1572 C C . ALA A 1 197 ? 14.633 -62.589 22.487 1.00 37.38 197 ALA A C 1
ATOM 1574 O O . ALA A 1 197 ? 13.946 -61.816 21.823 1.00 37.38 197 ALA A O 1
ATOM 1575 N N . ALA A 1 198 ? 15.436 -63.499 21.952 1.00 38.31 198 ALA A N 1
ATOM 1576 C CA . ALA A 1 198 ? 15.630 -63.772 20.543 1.00 38.31 198 ALA A CA 1
ATOM 1577 C C . ALA A 1 198 ? 14.430 -64.490 19.913 1.00 38.31 198 ALA A C 1
ATOM 1579 O O . ALA A 1 198 ? 13.949 -65.456 20.491 1.00 38.31 198 ALA A O 1
ATOM 1580 N N . VAL A 1 199 ? 14.073 -64.123 18.679 1.00 40.12 199 VAL A N 1
ATOM 1581 C CA . VAL A 1 199 ? 13.987 -65.091 17.570 1.00 40.12 199 VAL A CA 1
ATOM 1582 C C . VAL A 1 199 ? 14.146 -64.370 16.230 1.00 40.12 199 VAL A C 1
ATOM 1584 O O . VAL A 1 199 ? 13.377 -63.479 15.879 1.00 40.12 199 VAL A O 1
ATOM 1587 N N . SER A 1 200 ? 15.187 -64.772 15.501 1.00 41.59 200 SER A N 1
ATOM 1588 C CA . SER A 1 200 ? 15.441 -64.462 14.096 1.00 41.59 200 SER A CA 1
ATOM 1589 C C . SER A 1 200 ? 14.266 -64.840 13.203 1.00 41.59 200 SER A C 1
ATOM 1591 O O . SER A 1 200 ? 13.878 -66.003 13.202 1.00 41.59 200 SER A O 1
ATOM 1593 N N . VAL A 1 201 ? 13.848 -63.935 12.316 1.00 38.91 201 VAL A N 1
ATOM 1594 C CA . VAL A 1 201 ? 13.523 -64.303 10.930 1.00 38.91 201 VAL A CA 1
ATOM 1595 C C . VAL A 1 201 ? 14.019 -63.178 10.022 1.00 38.91 201 VAL A C 1
ATOM 1597 O O . VAL A 1 201 ? 13.588 -62.032 10.121 1.00 38.91 201 VAL A O 1
ATOM 1600 N N . ALA A 1 202 ? 14.998 -63.509 9.186 1.00 42.84 202 ALA A N 1
ATOM 1601 C CA . ALA A 1 202 ? 15.597 -62.622 8.203 1.00 42.84 202 ALA A CA 1
ATOM 1602 C C . ALA A 1 202 ? 14.602 -62.277 7.072 1.00 42.84 202 ALA A C 1
ATOM 1604 O O . ALA A 1 202 ? 13.889 -63.170 6.614 1.00 42.84 202 ALA A O 1
ATOM 1605 N N . PRO A 1 203 ? 14.580 -61.036 6.556 1.00 49.00 203 PRO A N 1
ATOM 1606 C CA . PRO A 1 203 ? 14.004 -60.743 5.247 1.00 49.00 203 PRO A CA 1
ATOM 1607 C C . PRO A 1 203 ? 15.039 -61.034 4.139 1.00 49.00 203 PRO A C 1
ATOM 1609 O O . PRO A 1 203 ? 16.205 -60.660 4.296 1.00 49.00 203 PRO A O 1
ATOM 1612 N N . PRO A 1 204 ? 14.672 -61.671 3.010 1.00 53.78 204 PRO A N 1
ATOM 1613 C CA . PRO A 1 204 ? 15.582 -61.801 1.880 1.00 53.78 204 PRO A CA 1
ATOM 1614 C C . PRO A 1 204 ? 15.780 -60.449 1.178 1.00 53.78 204 PRO A C 1
ATOM 1616 O O . PRO A 1 204 ? 14.846 -59.673 0.970 1.00 53.78 204 PRO A O 1
ATOM 1619 N N . THR A 1 205 ? 17.036 -60.185 0.831 1.00 41.81 205 THR A N 1
ATOM 1620 C CA . THR A 1 205 ? 17.538 -59.038 0.071 1.00 41.81 205 THR A CA 1
ATOM 1621 C C . THR A 1 205 ? 17.001 -58.994 -1.375 1.00 41.81 205 THR A C 1
ATOM 1623 O O . THR A 1 205 ? 16.636 -60.031 -1.929 1.00 41.81 205 THR A O 1
ATOM 1626 N N . PRO A 1 206 ? 16.985 -57.805 -2.016 1.00 48.97 206 PRO A N 1
ATOM 1627 C CA . PRO A 1 206 ? 16.412 -57.563 -3.342 1.00 48.97 206 PRO A CA 1
ATOM 1628 C C . PRO A 1 206 ? 17.471 -57.540 -4.462 1.00 48.97 206 PRO A C 1
ATOM 1630 O O . PRO A 1 206 ? 18.595 -57.113 -4.215 1.00 48.97 206 PRO A O 1
ATOM 1633 N N . ALA A 1 207 ? 17.089 -57.896 -5.699 1.00 38.81 207 ALA A N 1
ATOM 1634 C CA . ALA A 1 207 ? 17.661 -57.415 -6.978 1.00 38.81 207 ALA A CA 1
ATOM 1635 C C . ALA A 1 207 ? 16.844 -57.987 -8.180 1.00 38.81 207 ALA A C 1
ATOM 1637 O O . ALA A 1 207 ? 16.071 -58.919 -7.974 1.00 38.81 207 ALA A O 1
ATOM 1638 N N . PRO A 1 208 ? 17.060 -57.567 -9.446 1.00 46.22 208 PRO A N 1
ATOM 1639 C CA . PRO A 1 208 ? 16.773 -56.246 -10.034 1.00 46.22 208 PRO A CA 1
ATOM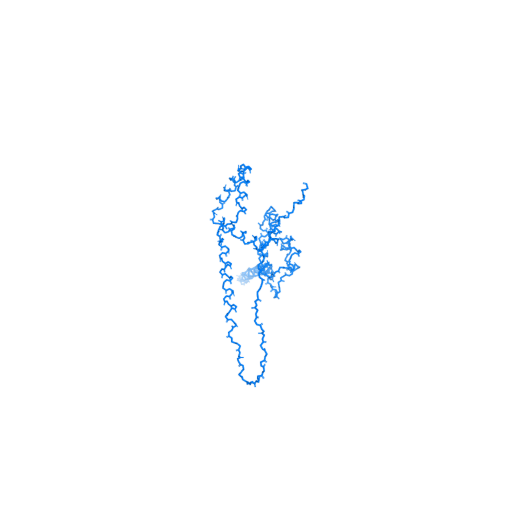 1640 C C . PRO A 1 208 ? 16.040 -56.358 -11.406 1.00 46.22 208 PRO A C 1
ATOM 1642 O O . PRO A 1 208 ? 16.187 -57.362 -12.089 1.00 46.22 208 PRO A O 1
ATOM 1645 N N . THR A 1 209 ? 15.313 -55.336 -11.887 1.00 36.28 209 THR A N 1
ATOM 1646 C CA . THR A 1 209 ? 15.005 -55.119 -13.337 1.00 36.28 209 THR A CA 1
ATOM 1647 C C . THR A 1 209 ? 14.535 -53.663 -13.526 1.00 36.28 209 THR A C 1
ATOM 1649 O O . THR A 1 209 ? 13.532 -53.259 -12.953 1.00 36.28 209 THR A O 1
ATOM 1652 N N . THR A 1 210 ? 15.397 -52.760 -14.002 1.00 36.16 210 THR A N 1
ATOM 1653 C CA . THR A 1 210 ? 15.563 -52.273 -15.395 1.00 36.16 210 THR A CA 1
ATOM 1654 C C . THR A 1 210 ? 14.568 -51.182 -15.830 1.00 36.16 210 THR A C 1
ATOM 1656 O O . THR A 1 210 ? 13.405 -51.429 -16.111 1.00 36.16 210 THR A O 1
ATOM 1659 N N . ALA A 1 211 ? 15.121 -49.965 -15.889 1.00 39.97 211 ALA A N 1
ATOM 1660 C CA . ALA A 1 211 ? 14.864 -48.812 -16.758 1.00 39.97 211 ALA A CA 1
ATOM 1661 C C . ALA A 1 211 ? 13.559 -48.708 -17.577 1.00 39.97 211 ALA A C 1
ATOM 1663 O O . ALA A 1 211 ? 13.299 -49.501 -18.477 1.00 39.97 211 ALA A O 1
ATOM 1664 N N . SER A 1 212 ? 12.881 -47.560 -17.442 1.00 38.59 212 SER A N 1
ATOM 1665 C CA . SER A 1 212 ? 12.261 -46.857 -18.575 1.00 38.59 212 SER A CA 1
ATOM 1666 C C . SER A 1 212 ? 12.228 -45.342 -18.332 1.00 38.59 212 SER A C 1
ATOM 1668 O O . SER A 1 212 ? 11.940 -44.863 -17.239 1.00 38.59 212 SER A O 1
ATOM 1670 N N . LYS A 1 213 ? 12.626 -44.608 -19.372 1.00 45.75 213 LYS A N 1
ATOM 1671 C CA . LYS A 1 213 ? 12.916 -43.167 -19.460 1.00 45.75 213 LYS A CA 1
ATOM 1672 C C . LYS A 1 213 ? 11.622 -42.316 -19.552 1.00 45.75 213 LYS A C 1
ATOM 1674 O O . LYS A 1 213 ? 10.595 -42.857 -19.953 1.00 45.75 213 LYS A O 1
ATOM 1679 N N . PRO A 1 214 ? 11.639 -41.002 -19.227 1.00 41.56 214 PRO A N 1
ATOM 1680 C CA . PRO A 1 214 ? 10.424 -40.188 -19.085 1.00 41.56 214 PRO A CA 1
ATOM 1681 C C . PRO A 1 214 ? 9.858 -39.667 -20.417 1.00 41.56 214 PRO A C 1
ATOM 1683 O O . PRO A 1 214 ? 10.598 -39.155 -21.258 1.00 41.56 214 PRO A O 1
ATOM 1686 N N . MET A 1 215 ? 8.530 -39.733 -20.549 1.00 36.34 215 MET A N 1
ATOM 1687 C CA . MET A 1 215 ? 7.718 -39.088 -21.588 1.00 36.34 215 MET A CA 1
ATOM 1688 C C . MET A 1 215 ? 7.531 -37.593 -21.262 1.00 36.34 215 MET A C 1
ATOM 1690 O O . MET A 1 215 ? 7.214 -37.232 -20.129 1.00 36.34 215 MET A O 1
ATOM 1694 N N . ALA A 1 216 ? 7.734 -36.725 -22.253 1.00 46.84 216 ALA A N 1
ATOM 1695 C CA . ALA A 1 216 ? 7.573 -35.274 -22.155 1.00 46.84 216 ALA A CA 1
ATOM 1696 C C . ALA A 1 216 ? 6.098 -34.847 -21.956 1.00 46.84 216 ALA A C 1
ATOM 1698 O O . ALA A 1 216 ? 5.214 -35.453 -22.563 1.00 46.84 216 ALA A O 1
ATOM 1699 N N . PRO A 1 217 ? 5.803 -33.780 -21.186 1.00 45.19 217 PRO A N 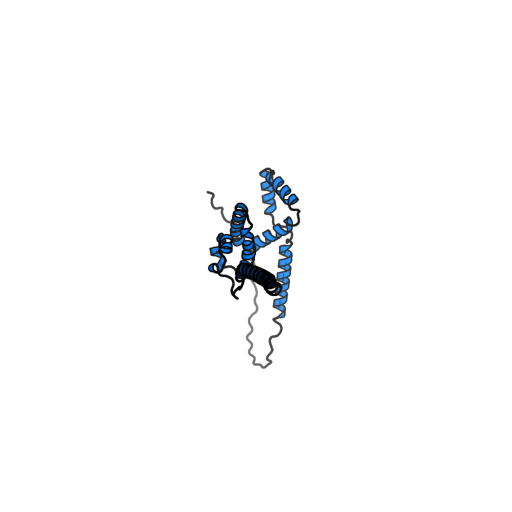1
ATOM 1700 C CA . PRO A 1 217 ? 4.460 -33.204 -21.123 1.00 45.19 217 PRO A CA 1
ATOM 1701 C C . PRO A 1 217 ? 4.205 -32.200 -22.265 1.00 45.19 217 PRO A C 1
ATOM 1703 O O . PRO A 1 217 ? 4.976 -31.266 -22.486 1.00 45.19 217 PRO A O 1
ATOM 1706 N N . GLN A 1 218 ? 3.096 -32.412 -22.981 1.00 42.75 218 GLN A N 1
ATOM 1707 C CA . GLN A 1 218 ? 2.543 -31.546 -24.031 1.00 42.75 218 GLN A CA 1
ATOM 1708 C C . GLN A 1 218 ? 2.029 -30.190 -23.486 1.00 42.75 218 GLN A C 1
ATOM 1710 O O . GLN A 1 218 ? 1.645 -30.110 -22.317 1.00 42.75 218 GLN A O 1
ATOM 1715 N N . PRO A 1 219 ? 1.968 -29.127 -24.317 1.00 51.88 219 PRO A N 1
ATOM 1716 C CA . PRO A 1 219 ? 1.376 -27.838 -23.942 1.00 51.88 219 PRO A CA 1
ATOM 1717 C C . PRO A 1 219 ? -0.171 -27.846 -24.001 1.00 51.88 219 PRO A C 1
ATOM 1719 O O . PRO A 1 219 ? -0.738 -28.502 -24.876 1.00 51.88 219 PRO A O 1
ATOM 1722 N N . PRO A 1 220 ? -0.874 -27.095 -23.124 1.00 60.78 220 PRO A N 1
ATOM 1723 C CA . PRO A 1 220 ? -2.336 -26.984 -23.154 1.00 60.78 220 PRO A CA 1
ATOM 1724 C C . PRO A 1 220 ? -2.859 -26.025 -24.254 1.00 60.78 220 PRO A C 1
ATOM 1726 O O . PRO A 1 220 ? -2.149 -25.093 -24.646 1.00 60.78 220 PRO A O 1
ATOM 1729 N N . PRO A 1 221 ? -4.104 -26.230 -24.738 1.00 52.72 221 PRO A N 1
ATOM 1730 C CA . PRO A 1 221 ? -4.704 -25.507 -25.869 1.00 52.72 221 PRO A CA 1
ATOM 1731 C C . PRO A 1 221 ? -5.187 -24.080 -25.521 1.00 52.72 221 PRO A C 1
ATOM 1733 O O . PRO A 1 221 ? -5.422 -23.779 -24.348 1.00 52.72 221 PRO A O 1
ATOM 1736 N N . PRO A 1 222 ? -5.368 -23.188 -26.522 1.00 49.38 222 PRO A N 1
ATOM 1737 C CA . PRO A 1 222 ? -5.850 -21.825 -26.307 1.00 49.38 222 PRO A CA 1
ATOM 1738 C C . PRO A 1 222 ? -7.386 -21.749 -26.239 1.00 49.38 222 PRO A C 1
ATOM 1740 O O . PRO A 1 222 ? -8.083 -22.411 -27.003 1.00 49.38 222 PRO A O 1
ATOM 1743 N N . SER A 1 223 ? -7.895 -20.867 -25.375 1.00 44.03 223 SER A N 1
ATOM 1744 C CA . SER A 1 223 ? -9.326 -20.553 -25.213 1.00 44.03 223 SER A CA 1
ATOM 1745 C C . SER A 1 223 ? -9.603 -19.051 -25.439 1.00 44.03 223 SER A C 1
ATOM 1747 O O . SER A 1 223 ? -8.662 -18.252 -25.417 1.00 44.03 223 SER A O 1
ATOM 1749 N N . PRO A 1 224 ? -10.863 -18.669 -25.734 1.00 41.19 224 PRO A N 1
ATOM 1750 C CA . PRO A 1 224 ? -11.204 -17.741 -26.813 1.00 41.19 224 PR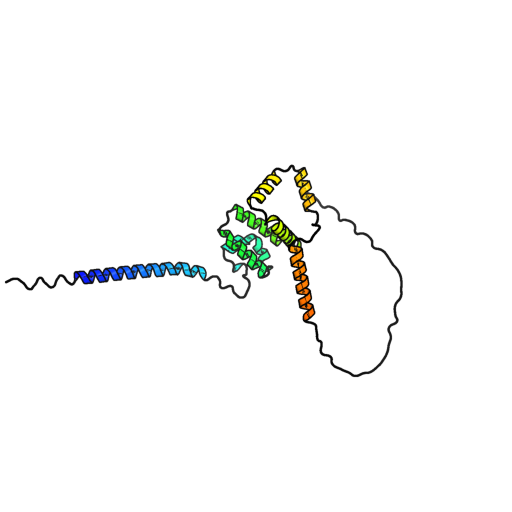O A CA 1
ATOM 1751 C C . PRO A 1 224 ? -11.316 -16.270 -26.388 1.00 41.19 224 PRO A C 1
ATOM 1753 O O . PRO A 1 224 ? -11.453 -15.939 -25.212 1.00 41.19 224 PRO A O 1
ATOM 1756 N N . LYS A 1 225 ? -11.256 -15.388 -27.392 1.00 43.31 225 LYS A N 1
ATOM 1757 C CA . LYS A 1 225 ? -11.447 -13.937 -27.271 1.00 43.31 225 LYS A CA 1
ATOM 1758 C C . LYS A 1 225 ? -12.942 -13.576 -27.223 1.00 43.31 225 LYS A C 1
ATOM 1760 O O . LYS A 1 225 ? -13.714 -14.259 -27.896 1.00 43.31 225 LYS A O 1
ATOM 1765 N N . PRO A 1 226 ? -13.331 -12.493 -26.532 1.00 55.75 226 PRO A N 1
ATOM 1766 C CA . PRO A 1 226 ? -14.475 -11.682 -26.935 1.00 55.75 226 PRO A CA 1
ATOM 1767 C C . PRO A 1 226 ? -14.141 -10.802 -28.151 1.00 55.75 226 PRO A C 1
ATOM 1769 O O . PRO A 1 226 ? -12.958 -10.403 -28.300 1.00 55.75 226 PRO A O 1
#

Foldseek 3Di:
DDDDPPPPPPPPVVVVVVVVVVVVVVVVVVVVVVVVVVVVVVPPLPPPDPDADQLVSDDPQLCLLCVLCNVVRVVDDNVRSVVSVVVSVCVVVDDPVRSVVSSVVNNVVVPDDPVSVLVVVLVCVVPVPDDPVVVVVVVVVLVPDDPVVVVVVVVVVPDDDPDDGPSSVVVVVVVVVVVVVVVVPPPDDDDDDDDDDDDDDDDDDDDDDDDDDDDDDDDDDDDDDD

Sequence (226 aa):
MSGLLMRRRLWAGLLALRLMAIQRLLLLGLALLLASGCWLAAQAANTATIGQPTWQQLTPMQQAALGPLQAEWPHFDADRKRKWLNIAARYSAMSPEQRTTLHQRMVEWVHMSPQQRRQARENFLATGKAPLDSRKQAWERYKKLPEAEKRALAREAKRPPHTPGHVGRYEAEQRLKKTKTVSRTVGNPPRPASTPAAVSVAPPTPAPTTASKPMAPQPPPPSPKP

Radius of gyration: 38.07 Å; Cα contacts (8 Å, |Δi|>4): 48; chains: 1; bounding box: 41×138×94 Å

pLDDT: mean 70.72, std 20.07, range [36.16, 96.38]

Secondary structure (DSSP, 8-state):
---SSSSSSSSHHHHHHHHHHHHHHHHHHHHHHHHHHHHHGGG------SSPPPGGGS-HHHHHHHGGGTTTGGG--HHHHHHHHHHHTTGGGS-HHHHHHHHHHHHHHHS--HHHHHHHHHHHHHHTTS-HHHHHHHHHHHHHS-HHHHHHHHHHHTSPPSS--HHHHHHHHHHHHHHHHHTTS---PPP----------PPPPP------PPPPPPPPPP----

Mean predicted aligned error: 20.19 Å

Solvent-accessible surface area (backbone atoms only — not comparable to full-atom values): 14741 Å² total; per-residue (Å²): 140,88,82,82,86,79,80,82,76,74,69,65,62,64,55,54,55,54,54,54,52,54,54,53,52,54,54,55,53,52,54,55,55,58,59,54,54,68,67,59,67,77,69,69,85,75,73,77,57,99,60,75,79,52,79,85,71,46,52,74,66,43,44,66,55,42,51,88,41,61,88,55,52,83,78,47,52,65,72,55,48,54,52,53,52,61,57,28,72,51,48,85,82,45,53,75,68,53,48,51,54,47,50,56,50,49,53,54,57,72,72,46,48,76,66,55,52,44,52,52,50,31,52,46,61,68,57,65,74,55,56,70,66,58,52,52,51,52,48,54,51,57,71,69,49,55,70,72,56,52,51,51,51,55,56,55,70,69,52,79,73,96,59,77,45,78,49,53,49,53,50,52,53,50,50,54,52,54,56,54,59,60,64,72,74,75,82,79,82,85,83,82,82,88,86,90,84,88,81,91,77,84,81,86,84,88,87,90,86,84,88,84,84,90,81,83,85,80,85,84,83,92,81,86,83,135